Protein AF-A0A3B0A6J1-F1 (afdb_monomer)

pLDDT: mean 73.98, std 18.01, range [33.44, 95.25]

Nearest PDB structures (foldseek):
  5v1u-assembly2_B  TM=5.427E-01  e=9.560E-02  Thermobaculum terrenum ATCC BAA-798
  6jx3-assembly1_B  TM=4.696E-01  e=9.560E-02  Thermobifida fusca
  6iry-assembly1_A  TM=5.413E-01  e=1.351E+00  Danio rerio
  6irz-assembly1_A  TM=5.356E-01  e=1.791E+00  Danio rerio
  6is0-assembly1_A  TM=5.187E-01  e=1.895E+00  Danio rerio

Mean predicted aligned error: 18.94 Å

Organism: NCBI:txid1530042

Sequence (195 aa):
MPDQPFLTPADIAVIGARVQGVESMQPKTISQHLFESRKEIPLEAGGTRRGKFADDPFPPPDAYAGAKKKPWWALEREQEIVAWFERHPRRRPGDGIGGARRKADRQPAAEQPVRRVVPSVTVKRNRGAVEVTAAGRTRTFEALILRRAVELRQEHPRAQAAVVDALVAAFEMSKTRAREYASAAQRVIDAGVSL

Secondary structure (DSSP, 8-state):
--SS--B-HHHHHHHHHHHTT-S---HHHHHHHHHHTSS-EE-TTSSEE--TTTTS-----SEEETTTTEEEB-SSTHHHHHHHHHHS----TTSSSS----TT-----------------EEEEETTEEEEEETTEEEEEEHHHHHHHHHHHHHSTT-HHHHHHHHHHHH---HHHHHHHHHHHHHHHHTT---

Structure (mmCIF, N/CA/C/O backbone):
data_AF-A0A3B0A6J1-F1
#
_entry.id   AF-A0A3B0A6J1-F1
#
loop_
_atom_site.group_PDB
_atom_site.id
_atom_site.type_symbol
_atom_site.label_atom_id
_atom_site.label_alt_id
_atom_site.label_comp_id
_atom_site.label_asym_id
_atom_site.label_entity_id
_atom_site.label_seq_id
_atom_site.pdbx_PDB_ins_code
_atom_site.Cartn_x
_atom_site.Cartn_y
_atom_site.Cartn_z
_atom_site.occupancy
_atom_site.B_iso_or_equiv
_atom_site.auth_seq_id
_atom_site.auth_comp_id
_atom_site.auth_asym_id
_atom_site.auth_atom_id
_atom_site.pdbx_PDB_model_num
ATOM 1 N N . MET A 1 1 ? 23.200 -0.397 -27.609 1.00 40.66 1 MET A N 1
ATOM 2 C CA . MET A 1 1 ? 22.473 -0.748 -26.364 1.00 40.66 1 MET A CA 1
ATOM 3 C C . MET A 1 1 ? 22.686 -2.236 -26.148 1.00 40.66 1 MET A C 1
ATOM 5 O O . MET A 1 1 ? 22.810 -2.899 -27.165 1.00 40.66 1 MET A O 1
ATOM 9 N N . PRO A 1 2 ? 22.834 -2.761 -24.919 1.00 42.44 2 PRO A N 1
ATOM 10 C CA . PRO A 1 2 ? 23.077 -4.193 -24.761 1.00 42.44 2 PRO A CA 1
ATOM 11 C C . PRO A 1 2 ? 21.855 -4.984 -25.254 1.00 42.44 2 PRO A C 1
ATOM 13 O O . PRO A 1 2 ? 20.724 -4.614 -24.943 1.00 42.44 2 PRO A O 1
ATOM 16 N N . ASP A 1 3 ? 22.105 -6.044 -26.025 1.00 49.91 3 ASP A N 1
ATOM 17 C CA . ASP A 1 3 ? 21.116 -6.849 -26.767 1.00 49.91 3 ASP A CA 1
ATOM 18 C C . ASP A 1 3 ? 20.364 -7.887 -25.907 1.00 49.91 3 ASP A C 1
ATOM 20 O O . ASP A 1 3 ? 19.725 -8.795 -26.434 1.00 49.91 3 ASP A O 1
ATOM 24 N N . GLN A 1 4 ? 20.425 -7.781 -24.576 1.00 49.75 4 GLN A N 1
ATOM 25 C CA . GLN A 1 4 ? 19.848 -8.776 -23.668 1.00 49.75 4 GLN A CA 1
ATOM 26 C C . GLN A 1 4 ? 18.670 -8.216 -22.859 1.00 49.75 4 GLN A C 1
ATOM 28 O O . GLN A 1 4 ? 18.745 -7.083 -22.369 1.00 49.75 4 GLN A O 1
ATOM 33 N N . PRO A 1 5 ? 17.581 -8.994 -22.679 1.00 54.91 5 PRO A N 1
ATOM 34 C CA . PRO A 1 5 ? 16.416 -8.551 -21.939 1.00 54.91 5 PRO A CA 1
ATOM 35 C C . PRO A 1 5 ? 16.762 -8.399 -20.460 1.00 54.91 5 PRO A C 1
ATOM 37 O O . PRO A 1 5 ? 17.024 -9.329 -19.705 1.00 54.91 5 PRO A O 1
ATOM 40 N N . PHE A 1 6 ? 16.747 -7.147 -20.069 1.00 64.44 6 PHE A N 1
ATOM 41 C CA . PHE A 1 6 ? 16.633 -6.636 -18.730 1.00 64.44 6 PHE A CA 1
ATOM 42 C C . PHE A 1 6 ? 15.586 -7.449 -17.884 1.00 64.44 6 PHE A C 1
ATOM 44 O O . PHE A 1 6 ? 14.413 -7.467 -18.249 1.00 64.44 6 PHE A O 1
ATOM 51 N N . LEU A 1 7 ? 15.962 -8.048 -16.724 1.00 67.44 7 LEU A N 1
ATOM 52 C CA . LEU A 1 7 ? 15.055 -8.539 -15.644 1.00 67.44 7 LEU A CA 1
ATOM 53 C C . LEU A 1 7 ? 14.542 -7.469 -14.637 1.00 67.44 7 LEU A C 1
ATOM 55 O O . LEU A 1 7 ? 15.306 -6.882 -13.868 1.00 67.44 7 LEU A O 1
ATOM 59 N N . THR A 1 8 ? 13.230 -7.229 -14.610 1.00 74.25 8 THR A N 1
ATOM 60 C CA . THR A 1 8 ? 12.501 -6.319 -13.703 1.00 74.25 8 THR A CA 1
ATOM 61 C C . THR A 1 8 ? 12.116 -7.000 -12.381 1.00 74.25 8 THR A C 1
ATOM 63 O O . THR A 1 8 ? 12.159 -8.225 -12.271 1.00 74.25 8 THR A O 1
ATOM 66 N N . PRO A 1 9 ? 11.603 -6.258 -11.373 1.00 77.19 9 PRO A N 1
ATOM 67 C CA . PRO A 1 9 ? 10.935 -6.876 -10.224 1.00 77.19 9 PRO A CA 1
ATOM 68 C C . PRO A 1 9 ? 9.763 -7.802 -10.587 1.00 77.19 9 PRO A C 1
ATOM 70 O O . PRO A 1 9 ? 9.425 -8.665 -9.783 1.00 77.19 9 PRO A O 1
ATOM 73 N N . ALA A 1 10 ? 9.129 -7.625 -11.752 1.00 76.31 10 ALA A N 1
ATOM 74 C CA . ALA A 1 10 ? 8.104 -8.548 -12.235 1.00 76.31 10 ALA A CA 1
ATOM 75 C C . ALA A 1 10 ? 8.732 -9.840 -12.775 1.00 76.31 10 ALA A C 1
ATOM 77 O O . ALA A 1 10 ? 8.266 -10.919 -12.427 1.00 76.31 10 ALA A O 1
ATOM 78 N N . ASP A 1 11 ? 9.836 -9.746 -13.514 1.00 78.50 11 ASP A N 1
ATOM 79 C CA . ASP A 1 11 ? 10.548 -10.918 -14.039 1.00 78.50 11 ASP A CA 1
ATOM 80 C C . ASP A 1 11 ? 11.154 -11.753 -12.902 1.00 78.50 11 ASP A C 1
ATOM 82 O O . ASP A 1 11 ? 11.019 -12.974 -12.864 1.00 78.50 11 ASP A O 1
ATOM 86 N N . ILE A 1 12 ? 11.706 -11.096 -11.879 1.00 81.81 12 ILE A N 1
ATOM 87 C CA . ILE A 1 12 ? 12.163 -11.779 -10.661 1.00 81.81 12 ILE A CA 1
ATOM 88 C C . ILE A 1 12 ? 11.010 -12.416 -9.896 1.00 81.81 12 ILE A C 1
ATOM 90 O O . ILE A 1 12 ? 11.178 -13.487 -9.318 1.00 81.81 12 ILE A O 1
ATOM 94 N N . ALA A 1 13 ? 9.834 -11.789 -9.887 1.00 82.88 13 ALA A N 1
ATOM 95 C CA . ALA A 1 13 ? 8.663 -12.396 -9.277 1.00 82.88 13 ALA A CA 1
ATOM 96 C C . ALA A 1 13 ? 8.239 -13.673 -10.024 1.00 82.88 13 ALA A C 1
ATOM 98 O O . ALA A 1 13 ? 7.851 -14.639 -9.372 1.00 82.88 13 ALA A O 1
ATOM 99 N N . VAL A 1 14 ? 8.373 -13.720 -11.354 1.00 82.75 14 VAL A N 1
ATOM 100 C CA . VAL A 1 14 ? 8.147 -14.939 -12.150 1.00 82.75 14 VAL A CA 1
ATOM 101 C C . VAL A 1 14 ? 9.168 -16.023 -11.793 1.00 82.75 14 VAL A C 1
ATOM 103 O O . VAL A 1 14 ? 8.775 -17.150 -11.494 1.00 82.75 14 VAL A O 1
ATOM 106 N N . ILE A 1 15 ? 10.460 -15.681 -11.735 1.00 85.44 15 ILE A N 1
ATOM 107 C CA . ILE A 1 15 ? 11.527 -16.619 -11.341 1.00 85.44 15 ILE A CA 1
ATOM 108 C C . ILE A 1 15 ? 11.277 -17.155 -9.926 1.00 85.44 15 ILE A C 1
ATOM 110 O O . ILE A 1 15 ? 11.266 -18.366 -9.710 1.00 85.44 15 ILE A O 1
ATOM 114 N N . GLY A 1 16 ? 11.010 -16.268 -8.967 1.00 83.75 16 GLY A N 1
ATOM 115 C CA . GLY A 1 16 ? 10.725 -16.635 -7.583 1.00 83.75 16 GLY A CA 1
ATOM 116 C C . GLY A 1 16 ? 9.458 -17.478 -7.441 1.00 83.75 16 GLY A C 1
ATOM 117 O O . GLY A 1 16 ? 9.446 -18.423 -6.656 1.00 83.75 16 GLY A O 1
ATOM 118 N N . ALA A 1 17 ? 8.402 -17.184 -8.207 1.00 81.81 17 ALA A N 1
ATOM 119 C CA . ALA A 1 17 ? 7.178 -17.982 -8.219 1.00 81.81 17 ALA A CA 1
ATOM 120 C C . ALA A 1 17 ? 7.437 -19.412 -8.711 1.00 81.81 17 ALA A C 1
ATOM 122 O O . ALA A 1 17 ? 7.007 -20.368 -8.066 1.00 81.81 17 ALA A O 1
ATOM 123 N N . ARG A 1 18 ? 8.215 -19.544 -9.793 1.00 84.56 18 ARG A N 1
ATOM 124 C CA . ARG A 1 18 ? 8.638 -20.829 -10.359 1.00 84.56 18 ARG A CA 1
ATOM 125 C C . ARG A 1 18 ? 9.472 -21.641 -9.366 1.00 84.56 18 ARG A C 1
ATOM 127 O O . ARG A 1 18 ? 9.139 -22.791 -9.111 1.00 84.56 18 ARG A O 1
ATOM 134 N N . VAL A 1 19 ? 10.509 -21.043 -8.771 1.00 84.94 19 VAL A N 1
ATOM 135 C CA . VAL A 1 19 ? 11.406 -21.729 -7.815 1.00 84.94 19 VAL A CA 1
ATOM 136 C C . VAL A 1 19 ? 10.667 -22.147 -6.544 1.00 84.94 19 VAL A C 1
ATOM 138 O O . VAL A 1 19 ? 10.883 -23.235 -6.022 1.00 84.94 19 VAL A O 1
ATOM 141 N N . GLN A 1 20 ? 9.762 -21.303 -6.044 1.00 79.69 20 GLN A N 1
ATOM 142 C CA . GLN A 1 20 ? 9.024 -21.577 -4.808 1.00 79.69 20 GLN A CA 1
ATOM 143 C C . GLN A 1 20 ? 7.734 -22.385 -5.022 1.00 79.69 20 GLN A C 1
ATOM 145 O O . GLN A 1 20 ? 7.025 -22.642 -4.049 1.00 79.69 20 GLN A O 1
ATOM 150 N N . GLY A 1 21 ? 7.405 -22.762 -6.263 1.00 78.19 21 GLY A N 1
ATOM 151 C CA . GLY A 1 21 ? 6.212 -23.549 -6.585 1.00 78.19 21 GLY A CA 1
ATOM 152 C C . GLY A 1 21 ? 4.891 -22.847 -6.247 1.00 78.19 21 GLY A C 1
ATOM 153 O O . GLY A 1 21 ? 3.942 -23.499 -5.815 1.00 78.19 21 GLY A O 1
ATOM 154 N N . VAL A 1 22 ? 4.823 -21.519 -6.392 1.00 74.50 22 VAL A N 1
ATOM 155 C CA . VAL A 1 22 ? 3.601 -20.733 -6.144 1.00 74.50 22 VAL A CA 1
ATOM 156 C C . VAL A 1 22 ? 3.024 -20.185 -7.446 1.00 74.50 22 VAL A C 1
ATOM 158 O O . VAL A 1 22 ? 3.761 -19.822 -8.353 1.00 74.50 22 VAL A O 1
ATOM 161 N N . GLU A 1 23 ? 1.696 -20.069 -7.512 1.00 76.44 23 GLU A N 1
ATOM 162 C CA . GLU A 1 23 ? 0.972 -19.589 -8.702 1.00 76.44 23 GLU A CA 1
ATOM 163 C C . GLU A 1 23 ? 1.425 -18.192 -9.155 1.00 76.44 23 GLU A C 1
ATOM 165 O O . GLU A 1 23 ? 1.561 -17.921 -10.344 1.00 76.44 23 GLU A O 1
ATOM 170 N N . SER A 1 24 ? 1.680 -17.290 -8.205 1.00 76.44 24 SER A N 1
ATOM 171 C CA . SER A 1 24 ? 2.254 -15.981 -8.501 1.00 76.44 24 SER 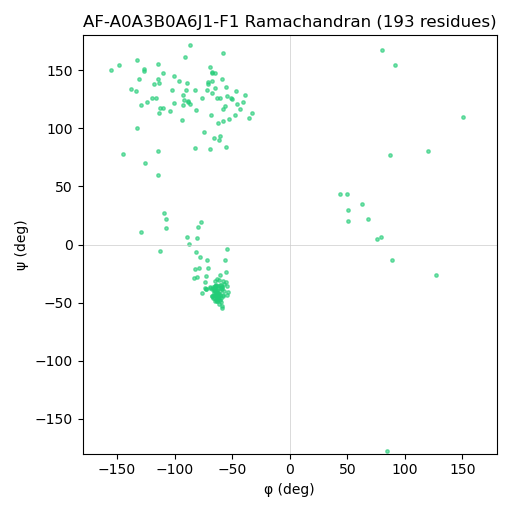A CA 1
ATOM 172 C C . SER A 1 24 ? 2.984 -15.395 -7.298 1.00 76.44 24 SER A C 1
ATOM 174 O O . SER A 1 24 ? 2.627 -15.611 -6.134 1.00 76.44 24 SER A O 1
ATOM 176 N N . MET A 1 25 ? 4.001 -14.590 -7.589 1.00 75.50 25 MET A N 1
ATOM 177 C CA . MET A 1 25 ? 4.658 -13.724 -6.621 1.00 75.50 25 MET A CA 1
ATOM 178 C C . MET 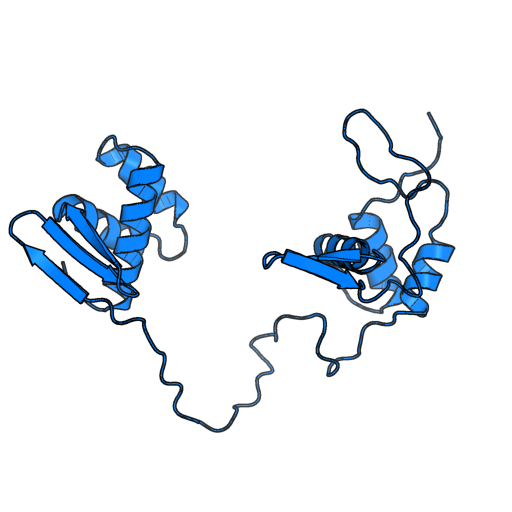A 1 25 ? 4.410 -12.270 -7.014 1.00 75.50 25 MET A C 1
ATOM 180 O O . MET A 1 25 ? 4.349 -11.924 -8.189 1.00 75.50 25 MET A O 1
ATOM 184 N N . GLN A 1 26 ? 4.219 -11.402 -6.024 1.00 77.81 26 GLN A N 1
ATOM 185 C CA . GLN A 1 26 ? 3.921 -9.997 -6.280 1.00 77.81 26 GLN A CA 1
ATOM 186 C C . GLN A 1 26 ? 5.226 -9.194 -6.389 1.00 77.81 26 GLN A C 1
ATOM 188 O O . GLN A 1 26 ? 6.100 -9.370 -5.538 1.00 77.81 26 GLN A O 1
ATOM 193 N N . PRO A 1 27 ? 5.357 -8.235 -7.324 1.00 73.50 27 PRO A N 1
ATOM 194 C CA . PRO A 1 27 ? 6.553 -7.388 -7.421 1.00 73.50 27 PRO A CA 1
ATOM 195 C C . PRO A 1 27 ? 6.884 -6.648 -6.113 1.00 73.50 27 PRO A C 1
ATOM 197 O O . PRO A 1 27 ? 8.048 -6.482 -5.758 1.00 73.50 27 PRO A O 1
ATOM 200 N N . LYS A 1 28 ? 5.862 -6.277 -5.326 1.00 75.06 28 LYS A N 1
ATOM 201 C CA . LYS A 1 28 ? 6.036 -5.691 -3.983 1.00 75.06 28 LYS A CA 1
ATOM 202 C C . LYS A 1 28 ? 6.775 -6.629 -3.021 1.00 75.06 28 LYS A C 1
ATOM 204 O O . LYS A 1 28 ? 7.532 -6.166 -2.173 1.00 75.06 28 LYS A O 1
ATOM 209 N N . THR A 1 29 ? 6.561 -7.939 -3.142 1.00 79.38 29 THR A N 1
ATOM 210 C CA . THR A 1 29 ? 7.290 -8.946 -2.365 1.00 79.38 29 THR A CA 1
ATOM 211 C C . THR A 1 29 ? 8.771 -8.902 -2.711 1.00 79.38 29 THR A C 1
ATOM 213 O O . THR A 1 29 ? 9.592 -8.917 -1.801 1.00 79.38 29 THR A O 1
ATOM 216 N N . ILE A 1 30 ? 9.125 -8.763 -3.989 1.00 82.69 30 ILE A N 1
ATOM 217 C CA . ILE A 1 30 ? 10.522 -8.612 -4.419 1.00 82.69 30 ILE A CA 1
ATOM 218 C C . ILE A 1 30 ? 11.135 -7.325 -3.862 1.00 82.69 30 ILE A C 1
ATOM 220 O O . ILE A 1 30 ? 12.229 -7.358 -3.305 1.00 82.69 30 ILE A O 1
ATOM 224 N N . SER A 1 31 ? 10.403 -6.206 -3.900 1.00 79.44 31 SER A N 1
ATOM 225 C CA . SER A 1 31 ? 10.857 -4.952 -3.280 1.00 79.44 31 SER A CA 1
ATOM 226 C C . SER A 1 31 ? 11.127 -5.092 -1.777 1.00 79.44 31 SER A C 1
ATOM 228 O O . SER A 1 31 ? 12.086 -4.508 -1.277 1.00 79.44 31 SER A O 1
ATOM 230 N N . GLN A 1 32 ? 10.324 -5.884 -1.056 1.00 81.25 32 GLN A N 1
ATOM 231 C CA . GLN A 1 32 ? 10.574 -6.171 0.358 1.00 81.25 32 GLN A CA 1
ATOM 232 C C . GLN A 1 32 ? 11.843 -7.009 0.553 1.00 81.25 32 GLN A C 1
ATOM 234 O O . GLN A 1 32 ? 12.631 -6.688 1.433 1.00 81.25 32 GLN A O 1
ATOM 239 N N . HIS A 1 33 ? 12.064 -8.056 -0.249 1.00 82.25 33 HIS A N 1
ATOM 240 C CA . HIS A 1 33 ? 13.277 -8.879 -0.148 1.00 82.25 33 HIS A CA 1
ATOM 241 C C . HIS A 1 33 ? 14.537 -8.042 -0.379 1.00 82.25 33 HIS A C 1
ATOM 243 O O . HIS A 1 33 ? 15.443 -8.074 0.445 1.00 82.25 33 HIS A O 1
ATOM 249 N N . LEU A 1 34 ? 14.530 -7.195 -1.412 1.00 81.06 34 LEU A N 1
ATOM 250 C CA . LEU A 1 34 ? 15.597 -6.229 -1.681 1.00 81.06 34 LEU A CA 1
ATOM 251 C C . LEU A 1 34 ? 15.897 -5.315 -0.489 1.00 81.06 34 LEU A C 1
ATOM 253 O O . LEU A 1 34 ? 17.054 -5.036 -0.178 1.00 81.06 34 LEU A O 1
ATOM 257 N N . PHE A 1 35 ? 14.851 -4.819 0.172 1.00 81.25 35 PHE A N 1
ATOM 258 C CA . PHE A 1 35 ? 15.003 -3.985 1.358 1.00 81.25 35 PHE A CA 1
ATOM 259 C C . PHE A 1 35 ? 15.589 -4.777 2.534 1.00 81.25 35 PHE A C 1
ATOM 261 O O . PHE A 1 35 ? 16.519 -4.307 3.183 1.00 81.25 35 PHE A O 1
ATOM 268 N N . GLU A 1 36 ? 15.093 -5.994 2.763 1.00 83.81 36 GLU A N 1
ATOM 269 C CA . GLU A 1 36 ? 15.531 -6.895 3.835 1.00 83.81 36 GLU A CA 1
ATOM 270 C C . GLU A 1 36 ? 16.923 -7.506 3.621 1.00 83.81 36 GLU A C 1
ATOM 272 O O . GLU A 1 36 ? 17.489 -8.056 4.560 1.00 83.81 36 GLU A O 1
ATOM 277 N N . SER A 1 37 ? 17.501 -7.410 2.427 1.00 84.44 37 SER A N 1
ATOM 278 C CA . SER A 1 37 ? 18.883 -7.823 2.157 1.00 84.44 37 SER A CA 1
ATOM 279 C C . SER A 1 37 ? 19.931 -6.782 2.547 1.00 84.44 37 SER A C 1
ATOM 281 O O . SER A 1 37 ? 21.126 -7.058 2.484 1.00 84.44 37 SER A O 1
ATOM 283 N N . ARG A 1 38 ? 19.521 -5.577 2.958 1.00 83.19 38 ARG A N 1
ATOM 284 C CA . ARG A 1 38 ? 20.461 -4.534 3.383 1.00 83.19 38 ARG A CA 1
ATOM 285 C C . ARG A 1 38 ? 21.097 -4.886 4.725 1.00 83.19 38 ARG A C 1
ATOM 287 O O . ARG A 1 38 ? 20.413 -5.314 5.653 1.00 83.19 38 ARG A O 1
ATOM 294 N N . LYS A 1 39 ? 22.401 -4.616 4.856 1.00 86.00 39 LYS A N 1
ATOM 295 C CA . LYS A 1 39 ? 23.128 -4.788 6.123 1.00 86.00 39 LYS A CA 1
ATOM 296 C C . LYS A 1 39 ? 22.525 -3.940 7.241 1.00 86.00 39 LYS A C 1
ATOM 298 O O . LYS A 1 39 ? 22.405 -4.423 8.360 1.00 86.00 39 LYS A O 1
ATOM 303 N N . GLU A 1 40 ? 22.094 -2.725 6.916 1.00 87.44 40 GLU A N 1
ATOM 304 C CA . GLU A 1 40 ? 21.462 -1.799 7.851 1.00 87.44 40 GLU A CA 1
ATOM 305 C C . GLU A 1 40 ? 20.204 -1.185 7.235 1.00 87.44 40 GLU A C 1
ATOM 307 O O . GLU A 1 40 ? 20.192 -0.726 6.090 1.00 87.44 40 GLU A O 1
ATOM 312 N N . ILE A 1 41 ? 19.129 -1.196 8.014 1.00 86.25 41 ILE A N 1
ATOM 313 C CA . ILE A 1 41 ? 17.808 -0.698 7.658 1.00 86.25 41 ILE A CA 1
ATOM 314 C C . ILE A 1 41 ? 17.404 0.348 8.699 1.00 86.25 41 ILE A C 1
ATOM 316 O O . ILE A 1 41 ? 17.339 0.005 9.882 1.00 86.25 41 ILE A O 1
ATOM 320 N N . PRO A 1 42 ? 17.104 1.594 8.300 1.00 84.12 42 PRO A N 1
ATOM 321 C CA . PRO A 1 42 ? 16.671 2.621 9.238 1.00 84.12 42 PRO A CA 1
ATOM 322 C C . PRO A 1 42 ? 15.295 2.289 9.825 1.00 84.12 42 PRO A C 1
ATOM 324 O O . PRO A 1 42 ? 14.405 1.803 9.121 1.00 84.12 42 PRO A O 1
ATOM 327 N N . LEU A 1 43 ? 15.123 2.568 11.116 1.00 84.88 43 LEU A N 1
ATOM 328 C CA . LEU A 1 43 ? 13.848 2.459 11.823 1.00 84.88 43 LEU A CA 1
ATOM 329 C C . LEU A 1 43 ? 13.198 3.841 11.966 1.00 84.88 43 LEU A C 1
ATOM 331 O O . LEU A 1 43 ? 13.887 4.832 12.191 1.00 84.88 43 LEU A O 1
ATOM 335 N N . GLU A 1 44 ? 11.865 3.910 11.890 1.00 77.44 44 GLU A N 1
ATOM 336 C CA . GLU A 1 44 ? 11.120 5.174 12.047 1.00 77.44 44 GLU A CA 1
ATOM 337 C C . GLU A 1 44 ? 11.327 5.825 13.424 1.00 77.44 44 GLU A C 1
ATOM 339 O O . GLU A 1 44 ? 11.319 7.046 13.537 1.00 77.44 44 GLU A O 1
ATOM 344 N N . ALA A 1 45 ? 11.556 5.017 14.464 1.00 77.75 45 ALA A N 1
ATOM 345 C CA . ALA A 1 45 ? 11.810 5.479 15.829 1.00 77.75 45 ALA A CA 1
ATOM 346 C C . ALA A 1 45 ? 13.267 5.934 16.075 1.00 77.75 45 ALA A C 1
ATOM 348 O O . ALA A 1 45 ? 13.625 6.242 17.209 1.00 77.75 45 ALA A O 1
ATOM 349 N N . GLY A 1 46 ? 14.103 5.973 15.031 1.00 83.00 46 GLY A N 1
ATOM 350 C CA . GLY A 1 46 ? 15.542 6.208 15.132 1.00 83.00 46 GLY A CA 1
ATOM 351 C C . GLY A 1 46 ? 16.350 4.911 15.269 1.00 83.00 46 GLY A C 1
ATOM 352 O O . GLY A 1 46 ? 15.847 3.881 15.719 1.00 83.00 46 GLY A O 1
ATOM 353 N N . GLY A 1 47 ? 17.616 4.961 14.847 1.00 85.88 47 GLY A N 1
ATOM 354 C CA . GLY A 1 47 ? 18.523 3.808 14.814 1.00 85.88 47 GLY A CA 1
ATOM 355 C C . GLY A 1 47 ? 18.393 2.940 13.557 1.00 85.88 47 GLY A C 1
ATOM 356 O O . GLY A 1 47 ? 17.633 3.239 12.631 1.00 85.88 47 GLY A O 1
ATOM 357 N N . THR A 1 48 ? 19.165 1.855 13.518 1.00 91.12 48 THR A N 1
ATOM 358 C CA . THR A 1 48 ? 19.159 0.880 12.423 1.00 91.12 48 THR A CA 1
ATOM 359 C C . THR A 1 48 ? 18.932 -0.529 12.960 1.00 91.12 48 THR A C 1
ATOM 361 O O . THR A 1 48 ? 19.311 -0.865 14.081 1.00 91.12 48 THR A O 1
ATOM 364 N N . ARG A 1 49 ? 18.296 -1.375 12.149 1.00 89.19 49 ARG A N 1
ATOM 365 C CA . ARG A 1 49 ? 18.273 -2.825 12.352 1.00 89.19 49 ARG A CA 1
ATOM 366 C C . ARG A 1 49 ? 19.000 -3.524 11.218 1.00 89.19 49 ARG A C 1
ATOM 368 O O . ARG A 1 49 ? 19.037 -3.022 10.096 1.00 89.19 49 ARG A O 1
ATOM 375 N N . ARG A 1 50 ? 19.499 -4.726 11.484 1.00 86.50 50 ARG A N 1
ATOM 376 C CA . ARG A 1 50 ? 20.016 -5.601 10.435 1.00 86.50 50 ARG A CA 1
ATOM 377 C C . ARG A 1 50 ? 18.867 -6.151 9.584 1.00 86.50 50 ARG A C 1
ATOM 379 O O . ARG A 1 50 ? 17.803 -6.491 10.112 1.00 86.50 50 ARG A O 1
ATOM 386 N N . GLY A 1 51 ? 19.055 -6.200 8.268 1.00 85.56 51 GLY A N 1
ATOM 387 C CA . GLY A 1 51 ? 18.099 -6.828 7.360 1.00 85.56 51 GLY A CA 1
ATOM 388 C C . GLY A 1 51 ? 18.036 -8.340 7.552 1.00 85.56 51 GLY A C 1
ATOM 389 O O . GLY A 1 51 ? 19.032 -8.975 7.903 1.00 85.56 51 GLY A O 1
ATOM 390 N N . LYS A 1 52 ? 16.857 -8.928 7.323 1.00 84.31 52 LYS A N 1
ATOM 391 C CA . LYS A 1 52 ? 16.637 -10.372 7.495 1.00 84.31 52 LYS A CA 1
ATOM 392 C C . LYS A 1 52 ? 17.580 -11.235 6.646 1.00 84.31 52 LYS A C 1
ATOM 394 O O . LYS A 1 52 ? 17.954 -12.318 7.078 1.00 84.31 52 LYS A O 1
ATOM 399 N N . PHE A 1 53 ? 17.942 -10.768 5.456 1.00 84.38 53 PHE A N 1
ATOM 400 C CA . PHE A 1 53 ? 18.803 -11.481 4.511 1.00 84.38 53 PHE A CA 1
ATOM 401 C C . PHE A 1 53 ? 20.183 -10.818 4.406 1.00 84.38 53 PHE A C 1
ATOM 403 O O . PHE A 1 53 ? 20.819 -10.872 3.365 1.00 84.38 53 PHE A O 1
ATOM 410 N N . ALA A 1 54 ? 20.642 -10.134 5.457 1.00 84.69 54 ALA A N 1
ATOM 411 C CA . ALA A 1 54 ? 21.920 -9.422 5.438 1.00 84.69 54 ALA A CA 1
ATOM 412 C C . ALA A 1 54 ? 23.155 -10.344 5.437 1.00 84.69 54 ALA A C 1
ATOM 414 O O . ALA A 1 54 ? 24.245 -9.874 5.119 1.00 84.69 54 ALA A O 1
ATOM 415 N N . ASP A 1 55 ? 23.009 -11.605 5.853 1.00 82.75 55 ASP A N 1
ATOM 416 C CA . ASP A 1 55 ? 24.072 -12.624 5.792 1.00 82.75 55 ASP A CA 1
ATOM 417 C C . ASP A 1 55 ? 24.182 -13.282 4.403 1.00 82.75 55 ASP A C 1
ATOM 419 O O . ASP A 1 55 ? 25.233 -13.809 4.059 1.00 82.75 55 ASP A O 1
ATOM 423 N N . ASP A 1 56 ? 23.122 -13.215 3.592 1.00 83.06 56 ASP A N 1
ATOM 424 C CA . ASP A 1 56 ? 23.076 -13.713 2.210 1.00 83.06 56 ASP A CA 1
ATOM 425 C C . ASP A 1 56 ? 22.195 -12.768 1.369 1.00 83.06 56 ASP A C 1
ATOM 427 O O . ASP A 1 56 ? 20.996 -13.020 1.165 1.00 83.06 56 ASP A O 1
ATOM 431 N N . PRO A 1 57 ? 22.745 -11.604 0.978 1.00 83.19 57 PRO A N 1
ATOM 432 C CA . PRO A 1 57 ? 21.976 -10.540 0.357 1.00 83.19 57 PRO A CA 1
ATOM 433 C C . PRO A 1 57 ? 21.470 -10.951 -1.023 1.00 83.19 57 PRO A C 1
ATOM 435 O O . PRO A 1 57 ? 22.131 -11.677 -1.763 1.00 83.19 57 PRO A O 1
ATOM 438 N N . PHE A 1 58 ? 20.299 -10.431 -1.392 1.00 83.69 58 PHE A N 1
ATOM 439 C CA . PHE A 1 58 ? 19.799 -10.540 -2.753 1.00 83.69 58 PHE A CA 1
ATOM 440 C C . PHE A 1 58 ? 20.855 -9.975 -3.716 1.00 83.69 58 PHE A C 1
ATOM 442 O O . PHE A 1 58 ? 21.395 -8.901 -3.416 1.00 83.69 58 PHE A O 1
ATOM 449 N N . PRO A 1 59 ? 21.142 -10.648 -4.848 1.00 76.94 59 PRO A N 1
ATOM 450 C CA . PRO A 1 59 ? 22.124 -10.182 -5.819 1.00 76.94 59 PRO A CA 1
ATOM 451 C C . PRO A 1 59 ? 21.951 -8.685 -6.127 1.00 76.94 59 PRO A C 1
ATOM 453 O O . PRO A 1 59 ? 20.853 -8.268 -6.527 1.00 76.94 59 PRO A O 1
ATOM 456 N N . PRO A 1 60 ? 22.974 -7.842 -5.886 1.00 68.50 60 PRO A N 1
ATOM 457 C CA . PRO A 1 60 ? 22.874 -6.419 -6.168 1.00 68.50 60 PRO A CA 1
ATOM 458 C C . PRO A 1 60 ? 22.838 -6.182 -7.686 1.00 68.50 60 PRO A C 1
ATOM 460 O O . PRO A 1 60 ? 23.365 -6.991 -8.448 1.00 68.50 60 PRO A O 1
ATOM 463 N N . PRO A 1 61 ? 22.221 -5.084 -8.149 1.00 63.41 61 PRO A N 1
ATOM 464 C CA . PRO A 1 61 ? 22.275 -4.702 -9.555 1.00 63.41 61 PRO A CA 1
ATOM 465 C C . PRO A 1 61 ? 23.703 -4.280 -9.933 1.00 63.41 61 PRO A C 1
ATOM 467 O O . PRO A 1 61 ? 24.280 -3.420 -9.266 1.00 63.41 61 PRO A O 1
ATOM 470 N N . ASP A 1 62 ? 24.247 -4.823 -11.024 1.00 55.38 62 ASP A N 1
ATOM 471 C CA . ASP A 1 62 ? 25.590 -4.456 -11.506 1.00 55.38 62 ASP A CA 1
ATOM 472 C C . ASP A 1 62 ? 25.591 -3.115 -12.266 1.00 55.38 62 ASP A C 1
ATOM 474 O O . ASP A 1 62 ? 26.618 -2.445 -12.366 1.00 55.38 62 ASP A O 1
ATOM 478 N N . ALA A 1 63 ? 24.427 -2.667 -12.758 1.00 52.72 63 ALA A N 1
ATOM 479 C CA . ALA A 1 63 ? 24.255 -1.359 -13.386 1.00 52.72 63 ALA A CA 1
ATOM 480 C C . ALA A 1 63 ? 22.848 -0.770 -13.158 1.00 52.72 63 ALA A C 1
ATOM 482 O O . ALA A 1 63 ? 21.857 -1.478 -12.972 1.00 52.72 63 ALA A O 1
ATOM 483 N N . TYR A 1 64 ? 22.748 0.561 -13.218 1.00 54.38 64 TYR A N 1
ATOM 484 C CA . TYR A 1 64 ? 21.477 1.290 -13.251 1.00 54.38 64 TYR A CA 1
ATOM 485 C C . TYR A 1 64 ? 21.220 1.774 -14.681 1.00 54.38 64 TYR A C 1
ATOM 487 O O . TYR A 1 64 ? 21.960 2.610 -15.196 1.00 54.38 64 TYR A O 1
ATOM 495 N N . ALA A 1 65 ? 20.168 1.274 -15.330 1.00 44.22 65 ALA A N 1
ATOM 496 C CA . ALA A 1 65 ? 19.8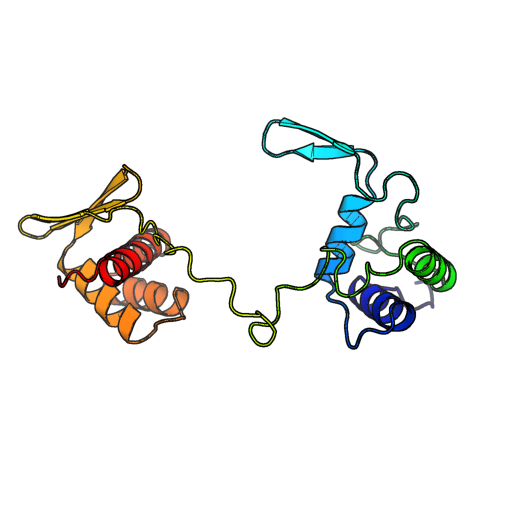37 1.674 -16.695 1.00 44.22 65 ALA A CA 1
ATOM 497 C C . ALA A 1 65 ? 18.953 2.939 -16.721 1.00 44.22 65 ALA A C 1
ATOM 499 O O . ALA A 1 65 ? 17.832 2.957 -16.203 1.00 44.22 65 ALA A O 1
ATOM 500 N N . GLY A 1 66 ? 19.452 3.986 -17.387 1.00 39.88 66 GLY A N 1
ATOM 501 C CA . GLY A 1 66 ? 18.691 5.162 -17.821 1.00 39.88 66 GLY A CA 1
ATOM 502 C C . GLY A 1 66 ? 18.424 6.241 -16.762 1.00 39.88 66 GLY A C 1
ATOM 503 O O . GLY A 1 66 ? 18.545 6.033 -15.555 1.00 39.88 66 GLY A O 1
ATOM 504 N N . ALA A 1 67 ? 17.975 7.410 -17.235 1.00 44.59 67 ALA A N 1
ATOM 505 C CA . ALA A 1 67 ? 17.672 8.625 -16.460 1.00 44.59 67 ALA A CA 1
ATOM 506 C C . ALA A 1 67 ? 16.677 8.451 -15.282 1.00 44.59 67 ALA A C 1
ATOM 508 O O . ALA A 1 67 ? 16.421 9.398 -14.544 1.00 44.59 67 ALA A O 1
ATOM 509 N N . LYS A 1 68 ? 16.108 7.252 -15.084 1.00 46.62 68 LYS A N 1
ATOM 510 C CA . LYS A 1 68 ? 15.110 6.929 -14.051 1.00 46.62 68 LYS A CA 1
ATOM 511 C C . LYS A 1 68 ? 15.632 6.058 -12.893 1.00 46.62 68 LYS A C 1
ATOM 513 O O . LYS A 1 68 ? 14.799 5.553 -12.146 1.00 46.62 68 LYS A O 1
ATOM 518 N N . LYS A 1 69 ? 16.955 5.890 -12.708 1.00 53.28 69 LYS A N 1
ATOM 519 C CA . LYS A 1 69 ? 17.575 5.226 -11.527 1.00 53.28 69 LYS A CA 1
ATOM 520 C C . LYS A 1 69 ? 16.858 3.933 -11.089 1.00 53.28 69 LYS A C 1
ATOM 522 O O . LYS A 1 69 ? 16.607 3.725 -9.903 1.00 53.28 69 LYS A O 1
ATOM 527 N N . LYS A 1 70 ? 16.481 3.067 -12.033 1.00 51.06 70 LYS A N 1
ATOM 528 C CA . LYS A 1 70 ? 15.907 1.762 -11.687 1.00 51.06 70 LYS A CA 1
ATOM 529 C C . LYS A 1 70 ? 17.059 0.764 -11.521 1.00 51.06 70 LYS A C 1
ATOM 531 O O . LYS A 1 70 ? 17.864 0.664 -12.447 1.00 51.06 70 LYS A O 1
ATOM 536 N N . PRO A 1 71 ? 17.189 0.090 -10.364 1.00 52.81 71 PRO A N 1
ATOM 537 C CA . PRO A 1 71 ? 18.205 -0.942 -10.179 1.00 52.81 71 PRO A CA 1
ATOM 538 C C . PRO A 1 71 ? 17.914 -2.078 -11.154 1.00 52.81 71 PRO A C 1
ATOM 540 O O . PRO A 1 71 ? 16.779 -2.557 -11.188 1.00 52.81 71 PRO A O 1
ATOM 543 N N . TRP A 1 72 ? 18.901 -2.462 -11.965 1.00 55.41 72 TRP A N 1
ATOM 544 C CA . TRP A 1 72 ? 18.706 -3.492 -12.972 1.00 55.41 72 TRP A CA 1
ATOM 545 C C . TRP A 1 72 ? 19.628 -4.697 -12.751 1.00 55.41 72 TRP A C 1
ATOM 547 O O . TRP A 1 72 ? 20.846 -4.553 -12.693 1.00 55.41 72 TRP A O 1
ATOM 557 N N . TRP A 1 73 ? 19.042 -5.895 -12.672 1.00 61.22 73 TRP A N 1
ATOM 558 C CA . TRP A 1 73 ? 19.751 -7.175 -12.762 1.00 61.22 73 TRP A CA 1
ATOM 559 C C . TRP A 1 73 ? 19.969 -7.496 -14.237 1.00 61.22 73 TRP A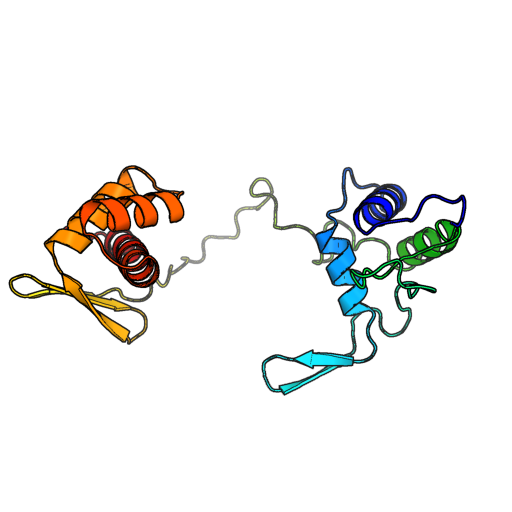 C 1
ATOM 561 O O . TRP A 1 73 ? 19.115 -8.081 -14.907 1.00 61.22 73 TRP A O 1
ATOM 571 N N . ALA A 1 74 ? 21.022 -6.912 -14.796 1.00 50.62 74 ALA A N 1
ATOM 572 C CA . ALA A 1 74 ? 21.346 -7.027 -16.208 1.00 50.62 74 ALA A CA 1
ATOM 573 C C . ALA A 1 74 ? 22.373 -8.147 -16.341 1.00 50.62 74 ALA A C 1
ATOM 575 O O . ALA A 1 74 ? 23.278 -8.200 -15.516 1.00 50.62 74 ALA A O 1
ATOM 576 N N . LEU A 1 75 ? 22.249 -8.963 -17.392 1.00 52.75 75 LEU A N 1
ATOM 577 C CA . LEU A 1 75 ? 23.155 -10.058 -17.781 1.00 52.75 75 LEU A CA 1
ATOM 578 C C . LEU A 1 75 ? 22.854 -11.412 -17.125 1.00 52.75 75 LEU A C 1
ATOM 580 O O . LEU A 1 75 ? 23.554 -11.816 -16.214 1.00 52.75 75 LEU A O 1
ATOM 584 N N . GLU A 1 76 ? 21.832 -12.130 -17.599 1.00 59.44 76 GLU A N 1
ATOM 585 C CA . GLU A 1 76 ? 21.711 -13.600 -17.441 1.00 59.44 76 GLU A CA 1
ATOM 586 C C . GLU A 1 76 ? 21.880 -14.184 -16.014 1.00 59.44 76 GLU A C 1
ATOM 588 O O . GLU A 1 76 ? 22.067 -15.385 -15.838 1.00 59.44 76 GLU A O 1
ATOM 593 N N . ARG A 1 77 ? 21.715 -13.375 -14.957 1.00 69.19 77 ARG A N 1
ATOM 594 C CA . ARG A 1 77 ? 21.853 -13.804 -13.550 1.00 69.19 77 ARG A CA 1
ATOM 595 C C . ARG A 1 77 ? 20.640 -14.580 -13.033 1.00 69.19 77 ARG A C 1
ATOM 597 O O . ARG A 1 77 ? 20.443 -14.688 -11.824 1.00 69.19 77 ARG A O 1
ATOM 604 N N . GLU A 1 78 ? 19.809 -15.122 -13.925 1.00 77.00 78 GLU A N 1
ATOM 605 C CA . GLU A 1 78 ? 18.658 -15.953 -13.558 1.00 77.00 78 GLU A CA 1
ATOM 606 C C . GLU A 1 78 ? 19.099 -17.106 -12.656 1.00 77.00 78 GLU A C 1
ATOM 608 O O . GLU A 1 78 ? 18.456 -17.349 -11.643 1.00 77.00 78 GLU A O 1
ATOM 613 N N . GLN A 1 79 ? 20.239 -17.738 -12.951 1.00 81.75 79 GLN A N 1
ATOM 614 C CA . GLN A 1 79 ? 20.801 -18.809 -12.123 1.00 81.75 79 GLN A CA 1
ATOM 615 C C . GLN A 1 79 ? 21.124 -18.345 -10.697 1.00 81.75 79 GLN A C 1
ATOM 617 O O . GLN A 1 79 ? 20.852 -19.062 -9.740 1.00 81.75 79 GLN A O 1
ATOM 622 N N . GLU A 1 80 ? 21.649 -17.133 -10.525 1.00 81.44 80 GLU A N 1
ATOM 623 C CA . GLU A 1 80 ? 21.970 -16.591 -9.201 1.00 81.44 80 GLU A CA 1
ATOM 624 C C . GLU A 1 80 ? 20.719 -16.184 -8.423 1.00 81.44 80 GLU A C 1
ATOM 626 O O . GLU A 1 80 ? 20.644 -16.395 -7.213 1.00 81.44 80 GLU A O 1
ATOM 631 N N . ILE A 1 81 ? 19.717 -15.634 -9.115 1.00 83.75 81 ILE A N 1
ATOM 632 C CA . ILE A 1 81 ? 18.405 -15.319 -8.539 1.00 83.75 81 ILE A CA 1
ATOM 633 C C . ILE A 1 81 ? 17.702 -16.613 -8.112 1.00 83.75 81 ILE A C 1
ATOM 635 O O . ILE A 1 81 ? 17.147 -16.675 -7.015 1.00 83.75 81 ILE A O 1
ATOM 639 N N . VAL A 1 82 ? 17.752 -17.650 -8.954 1.00 86.06 82 VAL A N 1
ATOM 640 C CA . VAL A 1 82 ? 17.245 -18.993 -8.650 1.00 86.06 82 VAL A CA 1
ATOM 641 C C . VAL A 1 82 ? 17.952 -19.546 -7.419 1.00 86.06 82 VAL A C 1
ATOM 643 O O . VAL A 1 82 ? 17.280 -19.836 -6.434 1.00 86.06 82 VAL A O 1
ATOM 646 N N . ALA A 1 83 ? 19.286 -19.577 -7.416 1.00 86.69 83 ALA A N 1
ATOM 647 C CA . ALA A 1 83 ? 20.072 -20.076 -6.293 1.00 86.69 83 ALA A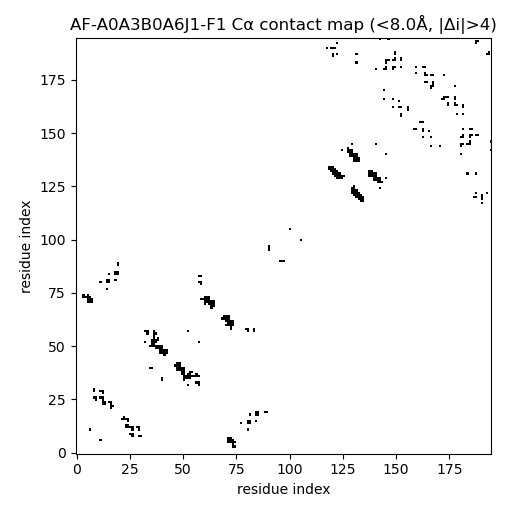 CA 1
ATOM 648 C C . ALA A 1 83 ? 19.793 -19.296 -4.998 1.00 86.69 83 ALA A C 1
ATOM 650 O O . ALA A 1 83 ? 19.744 -19.877 -3.915 1.00 86.69 83 ALA A O 1
ATOM 651 N N . TRP A 1 84 ? 19.576 -17.981 -5.086 1.00 88.06 84 TRP A N 1
ATOM 652 C CA . TRP A 1 84 ? 19.166 -17.178 -3.938 1.00 88.06 84 TRP A CA 1
ATOM 653 C C . TRP A 1 84 ? 17.791 -17.624 -3.412 1.00 88.06 84 TRP A C 1
ATOM 655 O O . TRP A 1 84 ? 17.642 -17.890 -2.220 1.00 88.06 84 TRP A O 1
ATOM 665 N N . PHE A 1 85 ? 16.787 -17.787 -4.281 1.00 85.12 85 PHE A N 1
ATOM 666 C CA . PHE A 1 85 ? 15.464 -18.275 -3.867 1.00 85.12 85 PHE A CA 1
ATOM 667 C C . PHE A 1 85 ? 15.479 -19.713 -3.335 1.00 85.12 85 PHE A C 1
ATOM 669 O O . PHE A 1 85 ? 14.679 -20.032 -2.456 1.00 85.12 85 PHE A O 1
ATOM 676 N N . GLU A 1 86 ? 16.376 -20.563 -3.832 1.00 84.44 86 GLU A N 1
ATOM 677 C CA . GLU A 1 86 ? 16.574 -21.932 -3.347 1.00 84.44 86 GLU A CA 1
ATOM 678 C C . GLU A 1 86 ? 17.185 -21.969 -1.941 1.00 84.44 86 GLU A C 1
ATOM 680 O O . GLU A 1 86 ? 16.786 -22.805 -1.130 1.00 84.44 86 GLU A O 1
ATOM 685 N N . ARG A 1 87 ? 18.100 -21.042 -1.614 1.00 82.06 87 ARG A N 1
ATOM 686 C CA . ARG A 1 87 ? 18.656 -20.873 -0.254 1.00 82.06 87 ARG A CA 1
ATOM 687 C C . ARG A 1 87 ? 17.660 -20.251 0.722 1.00 82.06 87 ARG A C 1
ATOM 689 O O . ARG A 1 87 ? 17.723 -20.523 1.922 1.00 82.06 87 ARG A O 1
ATOM 696 N N . HIS A 1 88 ? 16.719 -19.459 0.208 1.00 76.06 88 HIS A N 1
ATOM 697 C CA . HIS A 1 88 ? 15.642 -18.825 0.973 1.00 76.06 88 HIS A CA 1
ATOM 698 C C . HIS A 1 88 ? 14.274 -19.373 0.556 1.00 76.06 88 HIS A C 1
ATOM 700 O O . HIS A 1 88 ? 13.413 -18.598 0.110 1.00 76.06 88 HIS A O 1
ATOM 706 N N . PRO A 1 89 ? 14.035 -20.695 0.698 1.00 63.69 89 PR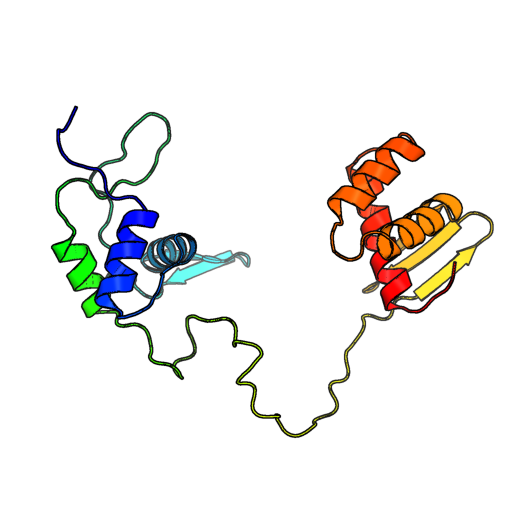O A N 1
ATOM 707 C CA . PRO A 1 89 ? 12.763 -21.272 0.317 1.00 63.69 89 PRO A CA 1
ATOM 708 C C . PRO A 1 89 ? 11.674 -20.578 1.121 1.00 63.69 89 PRO A C 1
ATOM 710 O O . PRO A 1 89 ? 11.852 -20.230 2.299 1.00 63.69 89 PRO A O 1
ATOM 713 N N . ARG A 1 90 ? 10.524 -20.347 0.480 1.00 58.25 90 ARG A N 1
ATOM 714 C CA . ARG A 1 90 ? 9.385 -19.814 1.209 1.00 58.25 90 ARG A CA 1
ATOM 715 C C . ARG A 1 90 ? 9.118 -20.765 2.361 1.00 58.25 90 ARG A C 1
ATOM 717 O O . ARG A 1 90 ? 8.818 -21.941 2.177 1.00 58.25 90 ARG A O 1
ATOM 724 N N . ARG A 1 91 ? 9.232 -20.194 3.546 1.00 53.34 91 ARG A N 1
ATOM 725 C CA . ARG A 1 91 ? 8.595 -20.639 4.768 1.00 53.34 91 ARG A CA 1
ATOM 726 C C . ARG A 1 91 ? 7.234 -21.251 4.406 1.00 53.34 91 ARG A C 1
ATOM 728 O O . ARG A 1 91 ? 6.386 -20.563 3.826 1.00 53.34 91 ARG A O 1
ATOM 735 N N . ARG A 1 92 ? 7.112 -22.568 4.617 1.00 47.16 92 ARG A N 1
ATOM 736 C CA . ARG A 1 92 ? 5.972 -23.396 4.191 1.00 47.16 92 ARG A CA 1
ATOM 737 C C . ARG A 1 92 ? 4.687 -22.827 4.806 1.00 47.16 92 ARG A C 1
ATOM 739 O O . ARG A 1 92 ? 4.760 -22.029 5.748 1.00 47.16 92 ARG A O 1
ATOM 746 N N . PRO A 1 93 ? 3.495 -23.212 4.320 1.00 39.31 93 PRO A N 1
ATOM 747 C CA . PRO A 1 93 ? 2.258 -22.909 5.035 1.00 39.31 93 PRO A CA 1
ATOM 748 C C . PRO A 1 93 ? 2.410 -23.268 6.531 1.00 39.31 93 PRO A C 1
ATOM 750 O O . PRO A 1 93 ? 2.581 -24.434 6.863 1.00 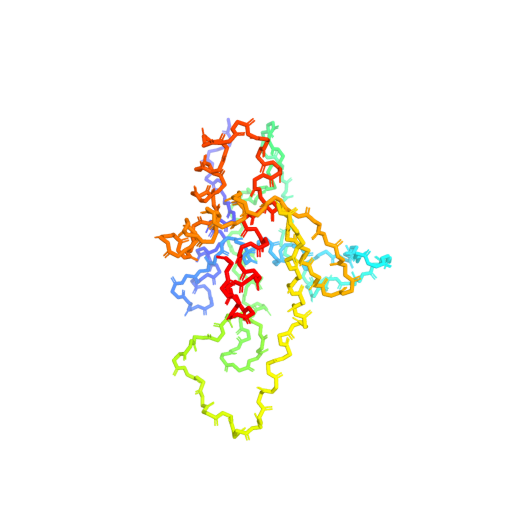39.31 93 PRO A O 1
ATOM 753 N N . GLY A 1 94 ? 2.437 -22.255 7.413 1.00 43.25 94 GLY A N 1
ATOM 754 C CA . GLY A 1 94 ? 2.715 -22.400 8.857 1.00 43.25 94 GLY A CA 1
ATOM 755 C C . GLY A 1 94 ? 3.825 -21.494 9.414 1.00 43.25 94 GLY A C 1
ATOM 756 O O . GLY A 1 94 ? 3.765 -21.084 10.568 1.00 43.25 94 GLY A O 1
ATOM 757 N N . ASP A 1 95 ? 4.776 -21.064 8.590 1.00 45.34 95 ASP A N 1
ATOM 758 C CA . ASP A 1 95 ? 6.004 -20.406 9.064 1.00 45.34 95 ASP A CA 1
ATOM 759 C C . ASP A 1 95 ? 5.912 -18.863 9.218 1.00 45.34 95 ASP A C 1
ATOM 761 O O . ASP A 1 95 ? 6.905 -18.174 9.493 1.00 45.34 95 ASP A O 1
ATOM 765 N N . GLY A 1 96 ? 4.714 -18.298 9.040 1.00 42.09 96 GLY A N 1
ATOM 766 C CA . GLY A 1 96 ? 4.361 -16.944 9.489 1.00 42.09 96 GLY A CA 1
ATOM 767 C C . GLY A 1 96 ? 4.829 -15.763 8.629 1.00 42.09 96 GLY A C 1
ATOM 768 O O . GLY A 1 96 ? 4.626 -14.620 9.032 1.00 42.09 96 GLY A O 1
ATOM 769 N N . ILE A 1 97 ? 5.417 -15.979 7.447 1.00 46.12 97 ILE A N 1
ATOM 770 C CA . ILE A 1 97 ? 5.858 -14.880 6.570 1.00 46.12 97 ILE A CA 1
ATOM 771 C C . ILE A 1 97 ? 5.395 -15.136 5.135 1.00 46.12 97 ILE A C 1
ATOM 773 O O . ILE A 1 97 ? 6.014 -15.883 4.388 1.00 46.12 97 ILE A O 1
ATOM 777 N N . GLY A 1 98 ? 4.305 -14.476 4.738 1.00 41.75 98 GLY A N 1
ATOM 778 C CA . GLY A 1 98 ? 3.885 -14.394 3.339 1.00 41.75 98 GLY A CA 1
ATOM 779 C C . GLY A 1 98 ? 2.507 -14.983 3.081 1.00 41.75 98 GLY A C 1
ATOM 780 O O . GLY A 1 98 ? 2.374 -16.079 2.548 1.00 41.75 98 GLY A O 1
ATOM 781 N N . GLY A 1 99 ? 1.486 -14.193 3.380 1.00 33.44 99 GLY A N 1
ATOM 782 C CA . GLY A 1 99 ? 0.102 -14.455 3.019 1.00 33.44 99 GLY A CA 1
ATOM 783 C C . GLY A 1 99 ? -0.784 -13.832 4.075 1.00 33.44 99 GLY A C 1
ATOM 784 O O . GLY A 1 99 ? -0.821 -14.311 5.206 1.00 33.44 99 GLY A O 1
ATOM 785 N N . ALA A 1 100 ? -1.494 -12.754 3.737 1.00 37.72 100 ALA A N 1
ATOM 786 C CA . ALA A 1 100 ? -2.684 -12.427 4.507 1.00 37.72 100 ALA A CA 1
ATOM 787 C C . ALA A 1 100 ? -3.506 -13.719 4.591 1.00 37.72 100 ALA A C 1
ATOM 789 O O . ALA A 1 100 ? -3.739 -14.340 3.551 1.00 37.72 100 ALA A O 1
ATOM 790 N N . ARG A 1 101 ? -3.862 -14.160 5.807 1.00 37.62 101 ARG A N 1
ATOM 791 C CA . ARG A 1 101 ? -4.728 -15.330 6.008 1.00 37.62 101 ARG A CA 1
ATOM 792 C C . ARG A 1 101 ? -5.871 -15.236 4.997 1.00 37.62 101 ARG A C 1
ATOM 794 O O . ARG A 1 101 ? -6.639 -14.271 5.055 1.00 37.62 101 ARG A O 1
ATOM 801 N N . ARG A 1 102 ? -5.973 -16.190 4.060 1.00 42.81 102 ARG A N 1
ATOM 802 C CA . ARG A 1 102 ? -7.198 -16.329 3.268 1.00 42.81 102 ARG A CA 1
ATOM 803 C C . ARG A 1 102 ? -8.322 -16.471 4.292 1.00 42.81 102 ARG A C 1
ATOM 805 O O . ARG A 1 102 ? -8.224 -17.271 5.218 1.00 42.81 102 ARG A O 1
ATOM 812 N N . LYS A 1 103 ? -9.358 -15.639 4.162 1.00 43.34 103 LYS A N 1
ATOM 813 C CA . LYS A 1 103 ? -10.510 -15.584 5.080 1.00 43.34 103 LYS A CA 1
ATOM 814 C C . LYS A 1 103 ? -11.232 -16.935 5.237 1.00 43.34 103 LYS A C 1
ATOM 816 O O . LYS A 1 103 ? -12.040 -17.046 6.148 1.00 43.34 103 LYS A O 1
ATOM 821 N N . ALA A 1 104 ? -10.948 -17.906 4.369 1.00 42.69 104 ALA A N 1
ATOM 822 C CA . ALA A 1 104 ? -11.611 -19.202 4.312 1.00 42.69 104 ALA A CA 1
ATOM 823 C C . ALA A 1 104 ? -11.067 -20.245 5.310 1.00 42.69 104 ALA A C 1
ATOM 825 O O . ALA A 1 104 ? -11.855 -21.041 5.794 1.00 42.69 104 ALA A O 1
ATOM 826 N N . ASP A 1 105 ? -9.788 -20.190 5.708 1.00 43.44 105 ASP A N 1
ATOM 827 C CA . ASP A 1 105 ? -9.176 -21.244 6.553 1.00 43.44 105 ASP A CA 1
ATOM 828 C C . ASP A 1 105 ? -8.934 -20.802 8.004 1.00 43.44 105 ASP A C 1
ATOM 830 O O . ASP A 1 105 ? -8.094 -21.343 8.727 1.00 43.44 105 ASP A O 1
ATOM 834 N N . ARG A 1 106 ? -9.661 -19.780 8.469 1.00 42.66 106 ARG A N 1
ATOM 835 C CA . ARG A 1 106 ? -9.683 -19.454 9.896 1.00 42.66 106 ARG A CA 1
ATOM 836 C C . ARG A 1 106 ? -10.536 -20.513 10.593 1.00 42.66 106 ARG A C 1
ATOM 838 O O . ARG A 1 106 ? -11.753 -20.386 10.650 1.00 42.66 106 ARG A O 1
ATOM 845 N N . GLN A 1 107 ? -9.882 -21.527 11.154 1.00 50.84 107 GLN A N 1
ATOM 846 C CA . GLN A 1 107 ? -10.457 -22.306 12.250 1.00 50.84 107 GLN A CA 1
ATOM 847 C C . GLN A 1 107 ? -11.041 -21.317 13.276 1.00 50.84 107 GLN A C 1
ATOM 849 O O . GLN A 1 107 ? -10.365 -20.321 13.582 1.00 50.84 107 GLN A O 1
ATOM 854 N N . PRO A 1 108 ? -12.283 -21.515 13.758 1.00 40.03 108 PRO A N 1
ATOM 855 C CA . PRO A 1 108 ? -12.873 -20.624 14.740 1.00 40.03 108 PRO A CA 1
ATOM 856 C C . PRO A 1 108 ? -12.008 -20.702 15.996 1.00 40.03 108 PRO A C 1
ATOM 858 O O . PRO A 1 108 ? -12.007 -21.696 16.718 1.00 40.03 108 PRO A O 1
ATOM 861 N N . ALA A 1 109 ? -11.199 -19.667 16.216 1.00 43.75 109 ALA A N 1
ATOM 862 C CA . ALA A 1 109 ? -10.564 -19.468 17.502 1.00 43.75 109 ALA A CA 1
ATOM 863 C C . ALA A 1 109 ? -11.704 -19.312 18.507 1.00 43.75 109 ALA A C 1
ATOM 865 O O . ALA A 1 109 ? -12.597 -18.495 18.268 1.00 43.75 109 ALA A O 1
ATOM 866 N N . 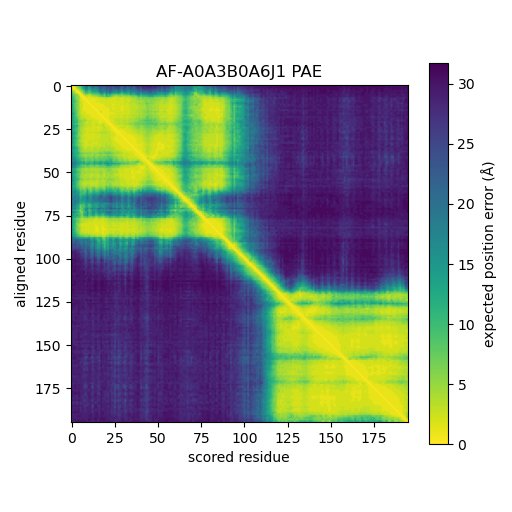ALA A 1 110 ? -11.672 -20.126 19.564 1.00 43.91 110 ALA A N 1
ATOM 867 C CA . ALA A 1 110 ? -12.620 -20.080 20.667 1.00 43.91 110 ALA A CA 1
ATOM 868 C C . ALA A 1 110 ? -12.962 -18.622 20.997 1.00 43.91 110 ALA A C 1
ATOM 870 O O . ALA A 1 110 ? -12.050 -17.798 21.119 1.00 43.91 110 ALA A O 1
ATOM 871 N N . GLU A 1 111 ? -14.262 -18.323 21.060 1.00 41.12 111 GLU A N 1
ATOM 872 C CA . GLU A 1 111 ? -14.830 -17.003 21.323 1.00 41.12 111 GLU A CA 1
ATOM 873 C C . GLU A 1 111 ? -14.290 -16.438 22.640 1.00 41.12 111 GLU A C 1
ATOM 875 O O . GLU A 1 111 ? -14.907 -16.516 23.696 1.00 41.12 111 GLU A O 1
ATOM 880 N N . GLN A 1 112 ? -13.117 -15.820 22.582 1.00 43.81 112 GLN A N 1
ATOM 881 C CA . GLN A 1 112 ? -12.804 -14.750 23.502 1.00 43.81 112 GLN A CA 1
ATOM 882 C C . GLN A 1 112 ? -13.571 -13.539 22.981 1.00 43.81 112 GLN A C 1
ATOM 884 O O . GLN A 1 112 ? -13.439 -13.219 21.793 1.00 43.81 112 GLN A O 1
ATOM 889 N N . PRO A 1 113 ? -14.393 -12.875 23.811 1.00 37.19 113 PRO A N 1
ATOM 890 C CA . PRO A 1 113 ? -15.168 -11.732 23.371 1.00 37.19 113 PRO A CA 1
ATOM 891 C C . PRO A 1 113 ? -14.197 -10.686 22.831 1.00 37.19 113 PRO A C 1
ATOM 893 O O . PRO A 1 113 ? -13.466 -10.039 23.583 1.00 37.19 113 PRO A O 1
ATOM 896 N N . VAL A 1 114 ? -14.171 -10.535 21.504 1.00 37.94 114 VAL A N 1
ATOM 897 C CA . VAL A 1 114 ? -13.471 -9.443 20.843 1.00 37.94 114 VAL A CA 1
ATOM 898 C C . VAL A 1 114 ? -14.220 -8.195 21.268 1.00 37.94 114 VAL A C 1
ATOM 900 O O . VAL A 1 114 ? -15.195 -7.785 20.638 1.00 37.94 114 VAL A O 1
ATOM 903 N N . ARG A 1 115 ? -13.770 -7.578 22.363 1.00 35.31 115 ARG A N 1
ATOM 904 C CA . ARG A 1 115 ? -14.055 -6.177 22.634 1.00 35.31 115 ARG A CA 1
ATOM 905 C C . ARG A 1 115 ? -13.426 -5.417 21.481 1.00 35.31 115 ARG A C 1
ATOM 907 O O . ARG A 1 115 ? -12.249 -5.069 21.501 1.00 35.31 115 ARG A O 1
ATOM 914 N N . ARG A 1 116 ? -14.214 -5.227 20.426 1.00 36.06 116 ARG A N 1
ATOM 915 C CA . ARG A 1 116 ? -13.949 -4.261 19.378 1.00 36.06 116 ARG A CA 1
ATOM 916 C C . ARG A 1 116 ? -13.929 -2.931 20.115 1.00 36.06 116 ARG A C 1
ATOM 918 O O . ARG A 1 116 ? -14.979 -2.367 20.401 1.00 36.06 116 ARG A O 1
ATOM 925 N N . VAL A 1 117 ? -12.742 -2.489 20.523 1.00 38.88 117 VAL A N 1
ATOM 926 C CA . VAL A 1 117 ? -12.551 -1.138 21.038 1.00 38.88 117 VAL A CA 1
ATOM 927 C C . VAL A 1 117 ? -12.740 -0.240 19.826 1.00 38.88 117 VAL A C 1
ATOM 929 O O . VAL A 1 117 ? -11.794 0.104 19.123 1.00 38.88 117 VAL A O 1
ATOM 932 N N . VAL A 1 118 ? -14.001 0.049 19.504 1.00 46.06 118 VAL A N 1
ATOM 933 C CA . VAL A 1 118 ? -14.337 1.221 18.711 1.00 46.06 118 VAL A CA 1
ATOM 934 C C . VAL A 1 118 ? -13.769 2.367 19.545 1.00 46.06 118 VAL A C 1
ATOM 936 O O . VAL A 1 118 ? -14.160 2.481 20.711 1.00 46.06 118 VAL A O 1
ATOM 939 N N . PRO A 1 119 ? -12.779 3.137 19.054 1.00 53.50 119 PRO A N 1
ATOM 940 C CA . PRO A 1 119 ? -12.350 4.323 19.781 1.00 53.50 119 PRO A CA 1
ATOM 941 C C . PRO A 1 119 ? -13.620 5.114 20.072 1.00 53.50 119 PRO A C 1
ATOM 943 O O . PRO A 1 119 ? -14.400 5.317 19.147 1.00 53.50 119 PRO A O 1
ATOM 946 N N . SER A 1 120 ? -13.879 5.460 21.333 1.00 60.22 120 SER A N 1
ATOM 947 C CA . SER A 1 120 ? -15.104 6.160 21.711 1.00 60.22 120 SER A CA 1
ATOM 948 C C . SER A 1 120 ? -15.246 7.396 20.825 1.00 60.22 120 SER A C 1
ATOM 950 O O . SER A 1 120 ? -14.446 8.331 20.904 1.00 60.22 120 SER A O 1
ATOM 952 N N . VAL A 1 121 ? -16.206 7.342 19.900 1.00 69.50 121 VAL A N 1
ATOM 953 C CA . VAL A 1 121 ? -16.539 8.473 19.047 1.00 69.50 121 VAL A CA 1
ATOM 954 C C . VAL A 1 121 ? -17.668 9.201 19.745 1.00 69.50 121 VAL A C 1
ATOM 956 O O . VAL A 1 121 ? -18.793 8.710 19.789 1.00 69.50 121 VAL A O 1
ATOM 959 N N . THR A 1 122 ? -17.366 10.364 20.308 1.00 74.44 122 THR A N 1
ATOM 960 C CA . THR A 1 122 ? -18.403 11.244 20.847 1.00 74.44 122 THR A CA 1
ATOM 961 C C . THR A 1 122 ? -18.812 12.205 19.748 1.00 74.44 122 THR A C 1
ATOM 963 O O . THR A 1 122 ? -17.967 12.906 19.191 1.00 74.44 122 THR A O 1
ATOM 966 N N . VAL A 1 123 ? -20.104 12.234 19.435 1.00 75.88 123 VAL A N 1
ATOM 967 C CA . VAL A 1 123 ? -20.685 13.181 18.484 1.00 75.88 123 VAL A CA 1
ATOM 968 C C . VAL A 1 123 ? -21.596 14.117 19.262 1.00 75.88 123 VAL A C 1
ATOM 970 O O . VAL A 1 123 ? -22.574 13.672 19.859 1.00 75.88 123 VAL A O 1
ATOM 973 N N . LYS A 1 124 ? -21.277 15.410 19.275 1.00 80.00 124 LYS A N 1
ATOM 974 C CA . LYS A 1 124 ? -22.103 16.435 19.918 1.00 80.00 124 LYS A CA 1
ATOM 975 C C . LYS A 1 124 ? -22.609 17.408 18.866 1.00 80.00 124 LYS A C 1
ATOM 977 O O . LYS A 1 124 ? -21.830 17.988 18.115 1.00 80.00 124 LYS A O 1
ATOM 982 N N . ARG A 1 125 ? -23.925 17.597 18.816 1.00 76.88 125 ARG A N 1
ATOM 983 C CA . ARG A 1 125 ? -24.560 18.571 17.929 1.00 76.88 125 ARG A CA 1
ATOM 984 C C . ARG A 1 125 ? -24.736 19.886 18.675 1.00 76.88 125 ARG A C 1
ATOM 986 O O . ARG A 1 125 ? -25.449 19.939 19.670 1.00 76.88 125 ARG A O 1
ATOM 993 N N . ASN A 1 126 ? -24.129 20.943 18.157 1.00 74.44 126 ASN A N 1
ATOM 994 C CA . ASN A 1 126 ? -24.322 22.315 18.621 1.00 74.44 126 ASN A CA 1
ATOM 995 C C . ASN A 1 126 ? -24.913 23.098 17.442 1.00 74.44 126 ASN A C 1
ATOM 997 O O . ASN A 1 126 ? -24.504 22.860 16.321 1.00 74.44 126 ASN A O 1
ATOM 1001 N N . ARG A 1 127 ? -25.910 23.970 17.635 1.00 70.75 127 ARG A N 1
ATOM 1002 C CA . ARG A 1 127 ? -26.653 24.658 16.545 1.00 70.75 127 ARG A CA 1
ATOM 1003 C C . ARG A 1 127 ? -25.774 25.022 15.321 1.00 70.75 127 ARG A C 1
ATOM 1005 O O . ARG A 1 127 ? -24.938 25.910 15.411 1.00 70.75 127 ARG A O 1
ATOM 1012 N N . GLY A 1 128 ? -25.973 24.321 14.196 1.00 75.50 128 GLY A N 1
ATOM 1013 C CA . GLY A 1 128 ? -25.236 24.514 12.930 1.00 75.50 128 GLY A CA 1
ATOM 1014 C C . GLY A 1 128 ? -23.935 23.706 12.764 1.00 75.50 128 GLY A C 1
ATOM 1015 O O . GLY A 1 128 ? -23.443 23.566 11.647 1.00 75.50 128 GLY A O 1
ATOM 1016 N N . ALA A 1 129 ? -23.416 23.103 13.832 1.00 84.44 129 ALA A N 1
ATOM 1017 C CA . ALA A 1 129 ? -22.147 22.387 13.872 1.00 84.44 129 ALA A CA 1
ATOM 1018 C C . ALA A 1 129 ? -22.236 21.010 14.562 1.00 84.44 129 ALA A C 1
ATOM 1020 O O . ALA A 1 129 ? -23.119 20.712 15.369 1.00 84.44 129 ALA A O 1
ATOM 1021 N N . VAL A 1 130 ? -21.278 20.150 14.245 1.00 85.25 130 VAL A N 1
ATOM 1022 C CA . VAL A 1 130 ? -21.115 18.824 14.830 1.00 85.25 130 VAL A CA 1
ATOM 1023 C C . VAL A 1 130 ? -19.675 18.681 15.293 1.00 85.25 130 VAL A C 1
ATOM 1025 O O . VAL A 1 130 ? -18.737 18.777 14.503 1.00 85.25 130 VAL A O 1
ATOM 1028 N N . GLU A 1 131 ? -19.501 18.446 16.583 1.00 86.00 131 GLU A N 1
ATOM 1029 C CA . GLU A 1 131 ? -18.222 18.091 17.180 1.00 86.00 131 GLU A CA 1
ATOM 1030 C C . GLU A 1 131 ? -18.068 16.577 17.126 1.00 86.00 131 GLU A C 1
ATOM 1032 O O . GLU A 1 131 ? -18.908 15.843 17.645 1.00 86.00 131 GLU A O 1
ATOM 1037 N N . VAL A 1 132 ? -16.999 16.112 16.488 1.00 83.69 132 VAL A N 1
ATOM 1038 C CA . VAL A 1 132 ? -16.632 14.698 16.428 1.00 83.69 132 VAL A CA 1
ATOM 1039 C C . VAL A 1 132 ? -15.331 14.524 17.196 1.00 83.69 132 VAL A C 1
ATOM 1041 O O . VAL A 1 132 ? -14.277 15.012 16.775 1.00 83.69 132 VAL A O 1
ATOM 1044 N N . THR A 1 133 ? -15.405 13.816 18.318 1.00 82.25 133 THR A N 1
ATOM 1045 C CA . THR A 1 133 ? -14.253 13.463 19.146 1.00 82.25 133 THR A CA 1
ATOM 1046 C C . THR A 1 133 ? -13.853 12.031 18.862 1.00 82.25 133 THR A C 1
ATOM 1048 O O . THR A 1 133 ? -14.660 11.130 19.043 1.00 82.25 133 THR A O 1
ATOM 1051 N N . ALA A 1 134 ? -12.612 11.804 18.437 1.00 81.31 134 ALA A N 1
ATOM 1052 C CA . ALA A 1 134 ? -12.061 10.464 18.251 1.00 81.31 134 ALA A CA 1
ATOM 1053 C C . ALA A 1 134 ? -10.623 10.412 18.774 1.00 81.31 134 ALA A C 1
ATOM 1055 O O . ALA A 1 134 ? -9.825 11.302 18.476 1.00 81.31 134 ALA A O 1
ATOM 1056 N N . ALA A 1 135 ? -10.291 9.374 19.550 1.00 78.00 135 ALA A N 1
ATOM 1057 C CA . ALA A 1 135 ? -8.962 9.186 20.148 1.00 78.00 135 ALA A CA 1
ATOM 1058 C C . ALA A 1 135 ? -8.439 10.442 20.889 1.00 78.00 135 ALA A C 1
ATOM 1060 O O . ALA A 1 135 ? -7.294 10.853 20.712 1.00 78.00 135 ALA A O 1
ATOM 1061 N N . GLY A 1 136 ? -9.311 11.097 21.667 1.00 76.94 136 GLY A N 1
ATOM 1062 C CA . GLY A 1 136 ? -8.974 12.300 22.442 1.00 76.94 136 GLY A CA 1
ATOM 1063 C C . GLY A 1 136 ? -8.848 13.595 21.631 1.00 76.94 136 GLY A C 1
ATOM 1064 O O . GLY A 1 136 ? -8.500 14.627 22.195 1.00 76.94 136 GLY A O 1
ATOM 1065 N N . ARG A 1 137 ? -9.131 13.579 20.321 1.00 81.75 137 ARG A N 1
ATOM 1066 C CA . ARG A 1 137 ? -9.105 14.775 19.466 1.00 81.75 137 ARG A CA 1
ATOM 1067 C C . ARG A 1 137 ? -10.516 15.164 19.047 1.00 81.75 137 ARG A C 1
ATOM 1069 O O . ARG A 1 137 ? -11.162 14.408 18.323 1.00 81.75 137 ARG A O 1
ATOM 1076 N N . THR A 1 138 ? -10.952 16.351 19.457 1.00 85.62 138 THR A N 1
ATOM 1077 C CA . THR A 1 138 ? -12.222 16.958 19.035 1.00 85.62 138 THR A CA 1
ATOM 1078 C C . THR A 1 138 ? -12.005 17.802 17.788 1.00 85.62 138 THR A C 1
ATOM 1080 O O . THR A 1 138 ? -11.066 18.596 17.718 1.00 85.62 138 THR A O 1
ATOM 1083 N N . ARG A 1 139 ? -12.872 17.639 16.790 1.00 88.81 139 ARG A N 1
ATOM 1084 C CA . ARG A 1 139 ? -12.939 18.521 15.622 1.00 88.81 139 ARG A CA 1
ATOM 1085 C C . ARG A 1 139 ? -14.372 18.950 15.370 1.00 88.81 139 ARG A C 1
ATOM 1087 O O . ARG A 1 139 ? -15.281 18.133 15.487 1.00 88.81 139 ARG A O 1
ATOM 1094 N N . THR A 1 140 ? -14.540 20.201 14.967 1.00 89.94 140 THR A N 1
ATOM 1095 C CA . THR A 1 140 ? -15.846 20.787 14.664 1.00 89.94 140 THR A CA 1
ATOM 1096 C C . THR A 1 140 ? -16.060 20.848 13.157 1.00 89.94 140 THR A C 1
ATOM 1098 O O . THR A 1 140 ? -15.182 21.273 12.401 1.00 89.94 140 THR A O 1
ATOM 1101 N N . PHE A 1 141 ? -17.238 20.408 12.735 1.00 91.31 141 PHE A N 1
ATOM 1102 C CA . PHE A 1 141 ? -17.677 20.316 11.349 1.00 91.31 141 PHE A CA 1
ATOM 1103 C C . PHE A 1 141 ? -19.007 21.043 11.184 1.00 91.31 141 PHE A C 1
ATOM 1105 O O . PHE A 1 141 ? -19.804 21.087 12.116 1.00 91.31 141 PHE A O 1
ATOM 1112 N N . GLU A 1 142 ? -19.284 21.576 10.001 1.00 91.94 142 GLU A N 1
ATOM 1113 C CA . GLU A 1 142 ? -20.611 22.110 9.693 1.00 91.94 142 GLU A CA 1
ATOM 1114 C C . GLU A 1 142 ? -21.613 20.967 9.528 1.00 91.94 142 GLU A C 1
ATOM 1116 O O . GLU A 1 142 ? -21.348 19.982 8.832 1.00 91.94 142 GLU A O 1
ATOM 1121 N N . ALA A 1 143 ? -22.774 21.093 10.173 1.00 88.62 143 ALA A N 1
ATOM 1122 C CA . ALA A 1 143 ? -23.744 20.006 10.261 1.00 88.62 143 ALA A CA 1
ATOM 1123 C C . ALA A 1 143 ? -24.308 19.606 8.891 1.00 88.62 143 ALA A C 1
ATOM 1125 O O . ALA A 1 143 ? -24.444 18.417 8.610 1.00 88.62 143 ALA A O 1
ATOM 1126 N N . LEU A 1 144 ? -24.597 20.587 8.028 1.00 91.56 144 LEU A N 1
ATOM 1127 C CA . LEU A 1 144 ? -25.144 20.346 6.688 1.00 91.56 144 LEU A CA 1
ATOM 1128 C C . LEU A 1 144 ? -24.163 19.564 5.809 1.00 91.56 144 LEU A C 1
ATOM 1130 O O . LEU A 1 144 ? -24.531 18.568 5.189 1.00 91.56 144 LEU A O 1
ATOM 1134 N N . ILE A 1 145 ? -22.895 19.973 5.819 1.00 92.62 145 ILE A N 1
ATOM 1135 C CA . ILE A 1 145 ? -21.838 19.336 5.034 1.00 92.62 145 ILE A CA 1
ATOM 1136 C C . ILE A 1 145 ? -21.558 17.928 5.564 1.00 92.62 145 ILE A C 1
ATOM 1138 O O . ILE A 1 145 ? -21.442 16.982 4.786 1.00 92.62 145 ILE A O 1
ATOM 1142 N N . LEU A 1 146 ? -21.475 17.761 6.889 1.00 92.06 146 LEU A N 1
ATOM 1143 C CA . LEU A 1 146 ? -21.216 16.454 7.488 1.00 92.06 146 LEU A CA 1
ATOM 1144 C C . LEU A 1 146 ? -22.369 15.475 7.240 1.00 92.06 146 LEU A C 1
ATOM 1146 O O . LEU A 1 146 ? -22.111 14.311 6.943 1.00 92.06 146 LEU A O 1
ATOM 1150 N N . ARG A 1 147 ? -23.623 15.940 7.291 1.00 91.88 147 ARG A N 1
ATOM 1151 C CA . ARG A 1 147 ? -24.789 15.130 6.926 1.00 91.88 147 ARG A CA 1
ATOM 1152 C C . ARG A 1 147 ? -24.710 14.673 5.470 1.00 91.88 147 ARG A C 1
ATOM 1154 O O . ARG A 1 147 ? -24.819 13.477 5.212 1.00 91.88 147 ARG A O 1
ATOM 1161 N N . ARG A 1 148 ? -24.412 15.584 4.536 1.00 93.00 148 ARG A N 1
ATOM 1162 C CA . ARG A 1 148 ? -24.247 15.214 3.122 1.00 93.00 148 ARG A CA 1
ATOM 1163 C C . ARG A 1 148 ? -23.090 14.234 2.914 1.00 93.00 148 ARG A C 1
ATOM 1165 O O . ARG A 1 148 ? -23.196 13.310 2.115 1.00 93.00 148 ARG A O 1
ATOM 1172 N N . ALA A 1 149 ? -21.998 14.391 3.660 1.00 91.88 149 ALA A N 1
ATOM 1173 C CA . ALA A 1 149 ? -20.876 13.458 3.633 1.00 91.88 149 ALA A CA 1
ATOM 1174 C C . ALA A 1 149 ? -21.258 12.055 4.144 1.00 91.88 149 ALA A C 1
ATOM 1176 O O . ALA A 1 149 ? -20.748 11.067 3.617 1.00 91.88 149 ALA A O 1
ATOM 1177 N N . VAL A 1 150 ? -22.146 11.951 5.142 1.00 92.31 150 VAL A N 1
ATOM 1178 C CA . VAL A 1 150 ? -22.688 10.671 5.637 1.00 92.31 150 VAL A CA 1
ATOM 1179 C C . VAL A 1 150 ? -23.566 9.999 4.582 1.00 92.31 150 VAL A C 1
ATOM 1181 O O . VAL A 1 150 ? -23.363 8.819 4.309 1.00 92.31 150 VAL A O 1
ATOM 1184 N N . GLU A 1 151 ? -24.464 10.743 3.936 1.00 92.75 151 GLU A N 1
ATOM 1185 C CA . GLU A 1 151 ? -25.308 10.234 2.842 1.00 92.75 151 GLU A CA 1
ATOM 1186 C C . GLU A 1 151 ? -24.454 9.693 1.684 1.00 92.75 151 GLU A C 1
ATOM 1188 O O . GLU A 1 151 ? -24.549 8.520 1.325 1.00 92.75 151 GLU A O 1
ATOM 1193 N N . LEU A 1 152 ? -23.509 10.500 1.185 1.00 92.06 152 LEU A N 1
ATOM 1194 C CA . LEU A 1 152 ? -22.581 10.100 0.119 1.00 92.06 152 LEU A CA 1
ATOM 1195 C C . LEU A 1 152 ? -21.750 8.866 0.496 1.00 92.06 152 LEU A C 1
ATOM 1197 O O . LEU A 1 152 ? -21.372 8.067 -0.360 1.00 92.06 152 LEU A O 1
ATOM 1201 N N . ARG A 1 153 ? -21.437 8.690 1.782 1.00 90.44 153 ARG A N 1
ATOM 1202 C CA . ARG A 1 153 ? -20.694 7.527 2.273 1.00 90.44 153 ARG A CA 1
ATOM 1203 C C . ARG A 1 153 ? -21.545 6.261 2.296 1.00 90.44 153 ARG A C 1
ATOM 1205 O O . ARG A 1 153 ? -20.994 5.183 2.089 1.00 90.44 153 ARG A O 1
ATOM 1212 N N . GLN A 1 154 ? -22.847 6.381 2.529 1.00 88.50 154 GLN A N 1
ATOM 1213 C CA . GLN A 1 154 ? -23.791 5.269 2.422 1.00 88.50 154 GLN A CA 1
ATOM 1214 C C . GLN A 1 154 ? -24.038 4.888 0.954 1.00 88.50 154 GLN A C 1
ATOM 1216 O O . GLN A 1 154 ? -24.077 3.700 0.644 1.00 88.50 154 GLN A O 1
ATOM 1221 N N . GLU A 1 155 ? -24.106 5.872 0.050 1.00 89.50 155 GLU A N 1
ATOM 1222 C CA . GLU A 1 155 ? -24.181 5.666 -1.409 1.00 89.50 155 GLU A CA 1
ATOM 1223 C C . GLU A 1 155 ? -22.891 5.025 -1.965 1.00 89.50 155 GLU A C 1
ATOM 1225 O O . GLU A 1 155 ? -22.930 4.149 -2.833 1.00 89.50 155 GLU A O 1
ATOM 1230 N N . HIS A 1 156 ? -21.729 5.405 -1.418 1.00 88.75 156 HIS A N 1
ATOM 1231 C CA . HIS A 1 156 ? -20.411 4.920 -1.839 1.00 88.75 156 HIS A CA 1
ATOM 1232 C C . HIS A 1 156 ? -19.574 4.323 -0.684 1.00 88.75 156 HIS A C 1
ATOM 1234 O O . HIS A 1 156 ? -18.516 4.866 -0.333 1.00 88.75 156 HIS A O 1
ATOM 1240 N N . PRO A 1 157 ? -19.941 3.143 -0.134 1.00 81.31 157 PRO A N 1
ATOM 1241 C CA . PRO A 1 157 ? -19.333 2.597 1.089 1.00 81.31 157 PRO A CA 1
ATOM 1242 C C . PRO A 1 157 ? -17.825 2.332 1.013 1.00 81.31 157 PRO A C 1
ATOM 1244 O O . PRO A 1 157 ? -17.138 2.322 2.032 1.00 81.31 157 PRO A O 1
ATOM 1247 N N . ARG A 1 158 ? -17.289 2.085 -0.192 1.00 81.00 158 ARG A N 1
ATOM 1248 C CA . ARG A 1 158 ? -15.877 1.714 -0.411 1.00 81.00 158 ARG A CA 1
ATOM 1249 C C . ARG A 1 158 ? -15.054 2.769 -1.151 1.00 81.00 158 ARG A C 1
ATOM 1251 O O . ARG A 1 158 ? -13.843 2.602 -1.271 1.00 81.00 158 ARG A O 1
ATOM 1258 N N . ALA A 1 159 ? -15.668 3.849 -1.632 1.00 87.75 159 ALA A N 1
ATOM 1259 C CA . ALA A 1 159 ? -15.009 4.817 -2.508 1.00 87.75 159 ALA A CA 1
ATOM 1260 C C . ALA A 1 159 ? -14.863 6.184 -1.826 1.00 87.75 159 ALA A C 1
ATOM 1262 O O . ALA A 1 159 ? -15.612 7.119 -2.086 1.00 87.75 159 ALA A O 1
ATOM 1263 N N . GLN A 1 160 ? -13.850 6.330 -0.963 1.00 88.38 160 GLN A N 1
ATOM 1264 C CA . GLN A 1 160 ? -13.570 7.617 -0.310 1.00 88.38 160 GLN A CA 1
ATOM 1265 C C . GLN A 1 160 ? -13.273 8.740 -1.308 1.00 88.38 160 GLN A C 1
ATOM 1267 O O . GLN A 1 160 ? -13.665 9.873 -1.054 1.00 88.38 160 GLN A O 1
ATOM 1272 N N . ALA A 1 161 ? -12.617 8.434 -2.429 1.00 90.69 161 ALA A N 1
ATOM 1273 C CA . ALA A 1 161 ? -12.355 9.413 -3.480 1.00 90.69 161 ALA A CA 1
ATOM 1274 C C . ALA A 1 161 ? -13.656 9.990 -4.064 1.00 90.69 161 ALA A C 1
ATOM 1276 O O . ALA A 1 161 ? -13.774 11.204 -4.153 1.00 90.69 161 ALA A O 1
ATOM 1277 N N . ALA A 1 162 ? -14.659 9.144 -4.328 1.00 90.88 162 ALA A N 1
ATOM 1278 C CA . ALA A 1 162 ? -15.953 9.581 -4.855 1.00 90.88 162 ALA A CA 1
ATOM 1279 C C . ALA A 1 162 ? -16.680 10.534 -3.892 1.00 90.88 162 ALA A C 1
ATOM 1281 O O . ALA A 1 162 ? -17.172 11.577 -4.310 1.00 90.88 162 ALA A O 1
ATOM 1282 N N . VAL A 1 163 ? -16.671 10.231 -2.586 1.00 91.69 163 VAL A N 1
ATOM 1283 C CA . VAL A 1 163 ? -17.239 11.127 -1.560 1.00 91.69 163 VAL A CA 1
ATOM 1284 C C . VAL A 1 163 ? -16.500 12.466 -1.524 1.00 91.69 163 VAL A C 1
ATOM 1286 O O . VAL A 1 163 ? -17.122 13.516 -1.414 1.00 91.69 163 VAL A O 1
ATOM 1289 N N . VAL A 1 164 ? -15.169 12.444 -1.625 1.00 93.94 164 VAL A N 1
ATOM 1290 C CA . VAL A 1 164 ? -14.346 13.662 -1.623 1.00 93.94 164 VAL A CA 1
ATOM 1291 C C . VAL A 1 164 ? -14.638 14.524 -2.845 1.00 93.94 164 VAL A C 1
ATOM 1293 O O . VAL A 1 164 ? -14.869 15.717 -2.683 1.00 93.94 164 VAL A O 1
ATOM 1296 N N . ASP A 1 165 ? -14.653 13.940 -4.041 1.00 93.44 165 ASP A N 1
ATOM 1297 C CA . ASP A 1 165 ? -14.893 14.684 -5.278 1.00 93.44 165 ASP A CA 1
ATOM 1298 C C . ASP A 1 165 ? -16.321 15.259 -5.315 1.00 93.44 165 ASP A C 1
ATOM 1300 O O . ASP A 1 165 ? -16.502 16.418 -5.682 1.00 93.44 165 ASP A O 1
ATOM 1304 N N . ALA A 1 166 ? -17.316 14.512 -4.821 1.00 92.12 166 ALA A N 1
ATOM 1305 C CA . ALA A 1 166 ? -18.689 14.996 -4.683 1.00 92.12 166 ALA A CA 1
ATOM 1306 C C . ALA A 1 166 ? -18.813 16.168 -3.690 1.00 92.12 166 ALA A C 1
ATOM 1308 O O . ALA A 1 166 ? -19.531 17.128 -3.959 1.00 92.12 166 ALA A O 1
ATOM 1309 N N . LEU A 1 167 ? -18.093 16.133 -2.562 1.00 93.81 167 LEU A N 1
ATOM 1310 C CA . LEU A 1 167 ? -18.083 17.237 -1.592 1.00 93.81 167 LEU A CA 1
ATOM 1311 C C . LEU A 1 167 ? -17.379 18.488 -2.131 1.00 93.81 167 LEU A C 1
ATOM 1313 O O . LEU A 1 167 ? -17.828 19.599 -1.863 1.00 93.81 167 LEU A O 1
ATOM 1317 N N . VAL A 1 168 ? -16.293 18.314 -2.889 1.00 95.25 168 VAL A N 1
ATOM 1318 C CA . VAL A 1 168 ? -15.599 19.422 -3.565 1.00 95.25 168 VAL A CA 1
ATOM 1319 C C . VAL A 1 168 ? -16.527 20.087 -4.578 1.00 95.25 168 VAL A C 1
ATOM 1321 O O . VAL A 1 168 ? -16.610 21.309 -4.598 1.00 95.25 168 VAL A O 1
ATOM 1324 N N . ALA A 1 169 ? -17.251 19.296 -5.373 1.00 92.81 169 ALA A N 1
ATOM 1325 C CA . ALA A 1 169 ? -18.189 19.816 -6.363 1.00 92.81 169 ALA A CA 1
ATOM 1326 C C . ALA A 1 169 ? -19.408 20.510 -5.729 1.00 92.81 169 ALA A C 1
ATOM 1328 O O . ALA A 1 169 ? -19.858 21.528 -6.240 1.00 92.81 169 ALA A O 1
ATOM 1329 N N . ALA A 1 170 ? -19.940 19.981 -4.622 1.00 92.00 170 ALA A N 1
ATOM 1330 C CA . ALA A 1 170 ? -21.171 20.488 -4.011 1.00 92.00 170 ALA A CA 1
ATOM 1331 C C . ALA A 1 170 ? -20.984 21.737 -3.131 1.00 92.00 170 ALA A C 1
ATOM 1333 O O . ALA A 1 170 ? -21.927 22.503 -2.961 1.00 92.00 170 ALA A O 1
ATOM 1334 N N . PHE A 1 171 ? -19.801 21.925 -2.540 1.00 92.25 171 PHE A N 1
ATOM 1335 C CA . PHE A 1 171 ? -19.552 22.977 -1.543 1.00 92.25 171 PHE A CA 1
ATOM 1336 C C . PHE A 1 171 ? -18.318 23.836 -1.855 1.00 92.25 171 PHE A C 1
ATOM 1338 O O . PHE A 1 171 ? -17.843 24.549 -0.975 1.00 92.25 171 PHE A O 1
ATOM 1345 N N . GLU A 1 172 ? -17.752 23.711 -3.060 1.00 91.50 172 GLU A N 1
ATOM 1346 C CA . GLU A 1 172 ? -16.580 24.469 -3.539 1.00 91.50 172 GLU A CA 1
ATOM 1347 C C . GLU A 1 172 ? -15.381 24.457 -2.569 1.00 91.50 172 GLU A C 1
ATOM 1349 O O . GLU A 1 172 ? -14.572 25.382 -2.498 1.00 91.50 172 GLU A O 1
ATOM 1354 N N . MET A 1 173 ? -15.250 23.384 -1.788 1.00 93.25 173 MET A N 1
ATOM 1355 C CA . MET A 1 173 ? -14.218 23.276 -0.762 1.00 93.25 173 MET A CA 1
ATOM 1356 C C . MET A 1 173 ? -12.938 22.630 -1.288 1.00 93.25 173 MET A C 1
ATOM 1358 O O . MET A 1 173 ? -12.929 21.890 -2.271 1.00 93.25 173 MET A O 1
ATOM 1362 N N . SER A 1 174 ? -11.830 22.829 -0.572 1.00 95.12 174 SER A N 1
ATOM 1363 C CA . SER A 1 174 ? -10.576 22.157 -0.915 1.00 95.12 174 SER A CA 1
ATOM 1364 C C . SER A 1 174 ? -10.674 20.633 -0.748 1.00 95.12 174 SER A C 1
ATOM 1366 O O . SER A 1 174 ? -11.316 20.123 0.175 1.00 95.12 174 SER A O 1
ATOM 1368 N N . LYS A 1 175 ? -9.945 19.880 -1.586 1.00 92.56 175 LYS A N 1
ATOM 1369 C CA . LYS A 1 175 ? -9.837 18.409 -1.477 1.00 92.56 175 LYS A CA 1
ATOM 1370 C C . LYS A 1 175 ? -9.376 17.950 -0.093 1.00 92.56 175 LYS A C 1
ATOM 1372 O O . LYS A 1 175 ? -9.823 16.915 0.400 1.00 92.56 175 LYS A O 1
ATOM 1377 N N . THR A 1 176 ? -8.485 18.709 0.545 1.00 94.50 176 THR A N 1
ATOM 1378 C CA . THR A 1 176 ? -8.023 18.426 1.909 1.00 94.50 176 THR A CA 1
ATOM 1379 C C . THR A 1 176 ? -9.176 18.529 2.897 1.00 94.50 176 THR A C 1
ATOM 1381 O O . THR A 1 176 ? -9.395 17.589 3.656 1.00 94.50 176 THR A O 1
ATOM 1384 N N . ARG A 1 177 ? -9.964 19.610 2.839 1.00 92.62 177 ARG A N 1
ATOM 1385 C CA . ARG A 1 177 ? -11.121 19.803 3.719 1.00 92.62 177 ARG A CA 1
ATOM 1386 C C . ARG A 1 177 ? -12.195 18.737 3.483 1.00 92.62 177 ARG A C 1
ATOM 1388 O O . ARG A 1 177 ? -12.673 18.136 4.442 1.00 92.62 177 ARG A O 1
ATOM 1395 N N . ALA A 1 178 ? -12.487 18.406 2.227 1.00 92.81 178 ALA A N 1
ATOM 1396 C CA . ALA A 1 178 ? -13.421 17.339 1.863 1.00 92.81 178 ALA A CA 1
ATOM 1397 C C . ALA A 1 178 ? -12.997 15.956 2.396 1.00 92.81 178 ALA A C 1
ATOM 1399 O O . ALA A 1 178 ? -13.834 15.178 2.856 1.00 92.81 178 ALA A O 1
ATOM 1400 N N . ARG A 1 179 ? -11.691 15.645 2.417 1.00 94.56 179 ARG A N 1
ATOM 1401 C CA . ARG A 1 179 ? -11.171 14.405 3.030 1.00 94.56 179 ARG A CA 1
ATOM 1402 C C . ARG A 1 179 ? -11.417 14.340 4.533 1.00 94.56 179 ARG A C 1
ATOM 1404 O O . ARG A 1 179 ? -11.661 13.247 5.053 1.00 94.56 179 ARG A O 1
ATOM 1411 N N . GLU A 1 180 ? -11.356 15.475 5.227 1.00 93.81 180 GLU A N 1
ATOM 1412 C CA . GLU A 1 180 ? -11.663 15.538 6.657 1.00 93.81 180 GLU A CA 1
ATOM 1413 C C . GLU A 1 180 ? -13.136 15.221 6.913 1.00 93.81 180 GLU A C 1
ATOM 1415 O O . GLU A 1 180 ? -13.422 14.372 7.758 1.00 93.81 180 GLU A O 1
ATOM 1420 N N . TYR A 1 181 ? -14.044 15.818 6.135 1.00 93.38 181 TYR A N 1
ATOM 1421 C CA . TYR A 1 181 ? -15.480 15.529 6.192 1.00 93.38 181 TYR A CA 1
ATOM 1422 C C . TYR A 1 181 ? -15.788 14.066 5.854 1.00 93.38 181 TYR A C 1
ATOM 1424 O O . TYR A 1 181 ? -16.491 13.405 6.612 1.00 93.38 181 TYR A O 1
ATOM 1432 N N . ALA A 1 182 ? -15.197 13.508 4.793 1.00 92.75 182 ALA A N 1
ATOM 1433 C CA . ALA A 1 182 ? -15.385 12.100 4.431 1.00 92.75 182 ALA A CA 1
ATOM 1434 C C . ALA A 1 182 ? -14.884 11.133 5.525 1.00 92.75 182 ALA A C 1
ATOM 1436 O O . ALA A 1 182 ? -15.483 10.085 5.771 1.00 92.75 182 ALA A O 1
ATOM 1437 N N . SER A 1 183 ? -13.790 11.485 6.209 1.00 91.44 183 SER A N 1
ATOM 1438 C CA . SER A 1 183 ? -13.263 10.696 7.330 1.00 91.44 183 SER A CA 1
ATOM 1439 C C . SER A 1 183 ? -14.130 10.828 8.586 1.00 91.44 183 SER A C 1
ATOM 1441 O O . SER A 1 183 ? -14.317 9.851 9.307 1.00 91.44 183 SER A O 1
ATOM 1443 N N . ALA A 1 184 ? -14.662 12.022 8.859 1.00 89.56 184 ALA A N 1
ATOM 1444 C CA . ALA A 1 184 ? -15.594 12.260 9.957 1.00 89.56 184 ALA A CA 1
ATOM 1445 C C . ALA A 1 184 ? -16.925 11.529 9.736 1.00 89.56 184 ALA A C 1
ATOM 1447 O O . ALA A 1 184 ? -17.415 10.889 10.660 1.00 89.56 184 ALA A O 1
ATOM 1448 N N . ALA A 1 185 ? -17.447 11.529 8.508 1.00 90.31 185 ALA A N 1
ATOM 1449 C CA . ALA A 1 185 ? -18.661 10.813 8.130 1.00 90.31 185 ALA A CA 1
ATOM 1450 C C . ALA A 1 185 ? -18.555 9.306 8.399 1.00 90.31 185 ALA A C 1
ATOM 1452 O O . ALA A 1 185 ? -19.462 8.721 8.983 1.00 90.31 185 ALA A O 1
ATOM 1453 N N . GLN A 1 186 ? -17.414 8.687 8.066 1.00 89.56 186 GLN A N 1
ATOM 1454 C CA . GLN A 1 186 ? -17.169 7.282 8.409 1.00 89.56 186 GLN A CA 1
ATOM 1455 C C . GLN A 1 186 ? -17.251 7.043 9.919 1.00 89.56 186 GLN A C 1
ATOM 1457 O O . GLN A 1 186 ? -17.881 6.086 10.347 1.00 89.56 186 GLN A O 1
ATOM 1462 N N . ARG A 1 187 ? -16.646 7.919 10.730 1.00 87.38 187 ARG A N 1
ATOM 1463 C CA . ARG A 1 187 ? -16.651 7.778 12.195 1.00 87.38 187 ARG A CA 1
ATOM 1464 C C . ARG A 1 187 ? -18.045 7.945 12.788 1.00 87.38 187 ARG A C 1
ATOM 1466 O O . ARG A 1 187 ? -18.369 7.254 13.741 1.00 87.38 187 ARG A O 1
ATOM 1473 N N . VAL A 1 188 ? -18.855 8.841 12.229 1.00 84.75 188 VAL A N 1
ATOM 1474 C CA . VAL A 1 188 ? -20.259 9.025 12.622 1.00 84.75 188 VAL A CA 1
ATOM 1475 C C . VAL A 1 188 ? -21.076 7.766 12.314 1.00 84.75 188 VAL A C 1
ATOM 1477 O O . VAL A 1 188 ? -21.818 7.302 13.177 1.00 84.75 188 VAL A O 1
ATOM 1480 N N . ILE A 1 189 ? -20.886 7.175 11.128 1.00 85.38 189 ILE A N 1
ATOM 1481 C CA . ILE A 1 189 ? -21.525 5.907 10.740 1.00 85.38 189 ILE A CA 1
ATOM 1482 C C . ILE A 1 189 ? -21.076 4.769 11.663 1.00 85.38 189 ILE A C 1
ATOM 1484 O O . ILE A 1 189 ? -21.914 4.028 12.169 1.00 85.38 189 ILE A O 1
ATOM 1488 N N . ASP A 1 190 ? -19.772 4.654 11.924 1.00 82.94 190 ASP A N 1
ATOM 1489 C CA . ASP A 1 190 ? -19.210 3.623 12.805 1.00 82.94 190 ASP A CA 1
ATOM 1490 C C . ASP A 1 190 ? -19.709 3.762 14.255 1.00 82.94 190 ASP A C 1
ATOM 1492 O O . ASP A 1 190 ? -19.827 2.764 14.964 1.00 82.94 190 ASP A O 1
ATOM 1496 N N . ALA A 1 191 ? -20.016 4.989 14.690 1.00 77.06 191 ALA A N 1
ATOM 1497 C CA . ALA A 1 191 ? -20.607 5.286 15.992 1.00 77.06 191 ALA A CA 1
ATOM 1498 C C . ALA A 1 191 ? -22.118 4.997 16.060 1.00 77.06 191 ALA A C 1
ATOM 1500 O O . ALA A 1 191 ? -22.688 5.035 17.148 1.00 77.06 191 ALA A O 1
ATOM 1501 N N . GLY A 1 192 ? -22.772 4.739 14.921 1.00 75.62 192 GLY A N 1
ATOM 1502 C CA . GLY A 1 192 ? -24.217 4.513 14.844 1.00 75.62 192 GLY A CA 1
ATOM 1503 C C . GLY A 1 192 ? -25.061 5.752 15.157 1.00 75.62 192 GLY A C 1
ATOM 1504 O O . GLY A 1 192 ? -26.219 5.617 15.544 1.00 75.62 192 GLY A O 1
ATOM 1505 N N . VAL A 1 193 ? -24.496 6.957 15.025 1.00 71.44 193 VAL A N 1
ATOM 1506 C CA . VAL A 1 193 ? -25.183 8.213 15.360 1.00 71.44 193 VAL A CA 1
ATOM 1507 C C . VAL A 1 193 ? -25.865 8.791 14.120 1.00 71.44 193 VAL A C 1
ATOM 1509 O O . VAL A 1 193 ? -25.226 8.988 13.087 1.00 71.44 193 VAL A O 1
ATOM 1512 N N . SER A 1 194 ? -27.153 9.119 14.230 1.00 71.06 194 SER A N 1
ATOM 1513 C CA . SER A 1 194 ? -27.893 9.877 13.214 1.00 71.06 194 SER A CA 1
ATOM 1514 C C . SER A 1 194 ? -27.644 11.385 13.356 1.00 71.06 194 SER A C 1
ATOM 1516 O O . SER A 1 194 ? -27.753 11.916 14.466 1.00 71.06 194 SER A O 1
ATOM 1518 N N . LEU A 1 195 ? -27.351 12.077 12.247 1.00 67.50 195 LEU A N 1
ATOM 1519 C CA . LEU A 1 195 ? -27.129 13.533 12.185 1.00 67.50 195 LEU A CA 1
ATOM 1520 C C . LEU A 1 195 ? -28.331 14.305 11.630 1.00 67.50 195 LEU A C 1
ATOM 1522 O O . LEU A 1 195 ? -28.922 13.840 10.636 1.00 67.50 195 LEU A O 1
#

Radius of gyration: 24.71 Å; Cα contacts (8 Å, |Δi|>4): 227; chains: 1; bounding box: 54×48×50 Å

Foldseek 3Di:
DDPDDWDDLQNLQVLLCVLQVHPTGDSVVVVLLQQLCDQWHADPVGDTDGRPNVVPHQDFQPDQDDPPRGRINDDPCSVVSSVSCVVVHPPPVPRPPDDDPPPPPPDPDPDPPPPPCLFDWDWD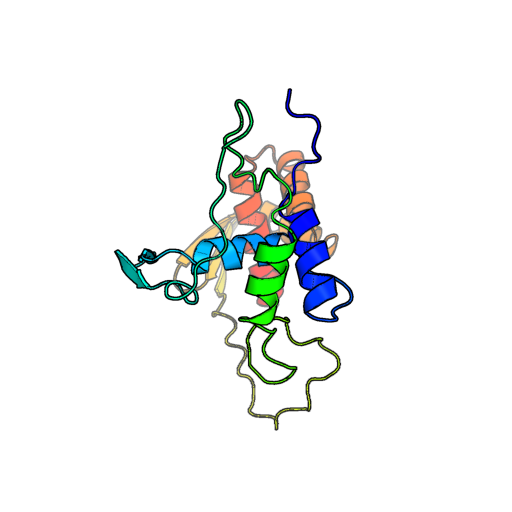DDVQWIWTDGPNDTDIDGPVLLLLLLVVCVVPVPCLVSSLVVSCVPPVDDSVVSSVSNVSSVSCVVNVHDD

Solvent-accessible surface area (backbone atoms only — not comparable to full-atom values): 11763 Å² total; per-residue (Å²): 128,84,95,65,87,72,46,46,54,58,52,50,14,52,52,47,12,62,77,62,74,42,97,71,47,53,41,68,56,46,54,48,49,57,56,29,20,28,63,66,35,81,42,95,90,61,65,68,43,71,22,88,30,41,92,66,48,62,84,75,52,86,47,63,64,64,101,72,74,43,80,23,53,61,74,87,53,60,64,58,54,47,53,51,43,66,76,55,56,71,57,55,100,85,63,86,67,87,71,80,77,62,86,83,76,64,72,82,70,78,86,64,85,77,75,75,77,66,65,71,54,49,76,47,81,47,100,73,31,32,36,45,26,46,84,93,43,77,46,80,42,51,38,70,60,38,42,53,31,36,52,41,37,69,77,36,78,86,40,67,64,59,39,20,54,51,42,24,71,75,65,76,43,54,65,70,58,22,47,51,38,45,54,48,19,51,48,37,58,76,58,70,59,87,123